Protein AF-A0A3B9J6U8-F1 (afdb_monomer_lite)

Sequence (243 aa):
MANHTDNGTVPPFYNTPTQPHKPPVDDRKRHGLSLITMVLGWVTLTLAMVGGAKLLWDILSDGLKLEGLTAKVISLGLTFLLGWIVSIVCIRTFGNLVLPLIINTYVFLTASGILVLYARVVYKLYMEVFNPDAHYLRYSVAIGIGFAVLVGLHLLIEDHDLRPFSIPFLIGGVMHLSGMVMHYVFMNGSQENIGGDVYFFGLVMLISLLMLAHFGIFNLPRKIIAHFFAKNGHALQPGKQES

Foldseek 3Di:
DDDDDDDPDDDDPPPPPPDPPPPPPVVVVLVVVLVVLLVLLLVLQVCLLVLLLVLLVCCLPVNDPVVCNVVSCVVSVVSNVVSLVSLLCSCLVNVDPVSLVSLVVVLVVLLVSLLVLLVSLLVCLLVVVDDPVRPQVSSLVSSVVSLVSSLSSQLSDPPDALQVSLVSLVVVLVVLVVVLCCQVVVVVHDPPRVVVSVVSSVVSVVSSVCRNVRDPVSVVVSVVSVVVCVVCVVVVDPDPPDD

pLDDT: mean 81.85, std 15.11, range [37.53, 96.88]

Secondary structure (DSSP, 8-state):
---------PPP------------HHHHHHHHHHHHHHHHHHHHHHHHHHHHHHHHHHHHHT----TTHHHHHHHHHHHHHHHHHHHHHHHHHH--SHHHHHHHHHHHHHHHHHHHHHHHHHHHHHTT---HHHHHHHHHHHHHHHHHHHHHHHHHSTT---HHHHHHHHHHHHHHHHHHHIIIIIS---GGGHHHHHHHHHHHHHHHHHHHTTTTTTHHHHHHHHHHHHHHHGGG-TT----

Structure (mmCIF, N/CA/C/O backbone):
data_AF-A0A3B9J6U8-F1
#
_entry.id   AF-A0A3B9J6U8-F1
#
loop_
_atom_site.group_PDB
_atom_site.id
_atom_site.type_symbol
_atom_site.label_atom_id
_atom_site.label_alt_id
_atom_site.label_comp_id
_atom_site.label_asym_id
_atom_site.label_entity_id
_atom_site.label_seq_id
_atom_site.pdbx_PDB_ins_code
_atom_site.Cartn_x
_atom_site.Cartn_y
_atom_site.Cartn_z
_atom_site.occupancy
_atom_site.B_iso_or_equiv
_atom_site.auth_seq_id
_atom_site.auth_comp_id
_atom_site.auth_asym_id
_atom_site.auth_atom_id
_atom_site.pdbx_PDB_model_num
ATOM 1 N N . MET A 1 1 ? -3.031 -50.688 72.660 1.00 39.62 1 MET A N 1
ATOM 2 C CA . MET A 1 1 ? -3.302 -51.266 71.327 1.00 39.62 1 MET A CA 1
ATOM 3 C C . MET A 1 1 ? -4.327 -50.377 70.651 1.00 39.62 1 MET A C 1
ATOM 5 O O . MET A 1 1 ? -5.470 -50.362 71.080 1.00 39.62 1 MET A O 1
ATOM 9 N N . ALA A 1 2 ? -3.882 -49.561 69.700 1.00 44.56 2 ALA A N 1
ATOM 10 C CA . ALA A 1 2 ? -4.724 -48.668 68.914 1.00 44.56 2 ALA A CA 1
ATOM 11 C C . ALA A 1 2 ? -4.797 -49.230 67.494 1.00 44.56 2 ALA A C 1
ATOM 13 O O . ALA A 1 2 ? -3.759 -49.569 66.930 1.00 44.56 2 ALA A O 1
ATOM 14 N N . ASN A 1 3 ? -6.001 -49.347 66.940 1.00 45.72 3 ASN A N 1
ATOM 15 C CA . ASN A 1 3 ? -6.185 -49.543 65.509 1.00 45.72 3 ASN A CA 1
ATOM 16 C C . ASN A 1 3 ? -7.511 -48.883 65.112 1.00 45.72 3 ASN A C 1
ATOM 18 O O . ASN A 1 3 ? -8.572 -49.493 65.209 1.00 45.72 3 ASN A O 1
ATOM 22 N N . HIS A 1 4 ? -7.447 -47.600 64.755 1.00 49.72 4 HIS A N 1
ATOM 23 C CA . HIS A 1 4 ? -8.543 -46.891 64.103 1.00 49.72 4 HIS A CA 1
ATOM 24 C C . HIS A 1 4 ? -8.204 -46.810 62.617 1.00 49.72 4 HIS A C 1
ATOM 26 O O . HIS A 1 4 ? -7.226 -46.182 62.222 1.00 49.72 4 HIS A O 1
ATOM 32 N N . THR A 1 5 ? -8.992 -47.518 61.817 1.00 51.81 5 THR A N 1
ATOM 33 C CA . THR A 1 5 ? -8.954 -47.507 60.358 1.00 51.81 5 THR A CA 1
ATOM 34 C C . THR A 1 5 ? -9.476 -46.171 59.844 1.00 51.81 5 THR A C 1
ATOM 36 O O . THR A 1 5 ? -10.647 -45.843 60.048 1.00 51.81 5 THR A O 1
ATOM 39 N N . ASP A 1 6 ? -8.600 -45.424 59.181 1.00 50.06 6 ASP A N 1
ATOM 40 C CA . ASP A 1 6 ? -8.904 -44.170 58.501 1.00 50.06 6 ASP A CA 1
ATOM 41 C C . ASP A 1 6 ? -9.620 -44.490 57.176 1.00 50.06 6 ASP A C 1
ATOM 43 O O . ASP A 1 6 ? -9.003 -44.841 56.168 1.00 50.06 6 ASP A O 1
ATOM 47 N N . ASN A 1 7 ? -10.954 -44.460 57.193 1.00 53.47 7 ASN A N 1
ATOM 48 C CA . ASN A 1 7 ? -11.759 -44.537 55.978 1.00 53.47 7 ASN A CA 1
ATOM 49 C C . ASN A 1 7 ? -11.733 -43.163 55.305 1.00 53.47 7 ASN A C 1
ATOM 51 O O . ASN A 1 7 ? -12.464 -42.255 55.696 1.00 53.47 7 ASN A O 1
ATOM 55 N N . GLY A 1 8 ? -10.894 -43.029 54.277 1.00 59.47 8 GLY A N 1
ATOM 56 C CA . GLY A 1 8 ? -10.824 -41.857 53.409 1.00 59.47 8 GLY A CA 1
ATOM 57 C C . GLY A 1 8 ? -12.118 -41.644 52.624 1.00 59.47 8 GLY A C 1
ATOM 58 O O . GLY A 1 8 ? -12.235 -42.046 51.469 1.00 59.47 8 GLY A O 1
ATOM 59 N N . THR A 1 9 ? -13.101 -40.992 53.240 1.00 60.81 9 THR A N 1
ATOM 60 C CA . THR A 1 9 ? -14.259 -40.441 52.536 1.00 60.81 9 THR A CA 1
ATOM 61 C C . THR A 1 9 ? -13.847 -39.147 51.848 1.00 60.81 9 THR A C 1
ATOM 63 O O . THR A 1 9 ? -13.629 -38.124 52.496 1.00 60.81 9 THR A O 1
ATOM 66 N N . VAL A 1 10 ? -13.736 -39.203 50.522 1.00 66.31 10 VAL A N 1
ATOM 67 C CA . VAL A 1 10 ? -13.601 -38.025 49.656 1.00 66.31 10 VAL A CA 1
ATOM 68 C C . VAL A 1 10 ? -14.801 -37.103 49.924 1.00 66.31 10 VAL A C 1
ATOM 70 O O . VAL A 1 10 ? -15.933 -37.597 49.921 1.00 66.31 10 VAL A O 1
ATOM 73 N N . PRO A 1 11 ? -14.608 -35.799 50.196 1.00 63.62 11 PRO A N 1
ATOM 74 C CA . PRO A 1 11 ? -15.726 -34.914 50.488 1.00 63.62 11 PRO A CA 1
ATOM 75 C C . PRO A 1 11 ? -16.681 -34.841 49.284 1.00 63.62 11 PRO A C 1
ATOM 77 O O . PRO A 1 11 ? -16.220 -34.821 48.139 1.00 63.62 11 PRO A O 1
ATOM 80 N N . PRO A 1 12 ? -18.006 -34.805 49.513 1.00 70.69 12 PRO A N 1
ATOM 81 C CA . PRO A 1 12 ? -18.976 -34.715 48.433 1.00 70.69 12 PRO A CA 1
ATOM 82 C C . PRO A 1 12 ? -18.781 -33.403 47.669 1.00 70.69 12 PRO A C 1
ATOM 84 O O . PRO A 1 12 ? -18.640 -32.334 48.266 1.00 70.69 12 PRO A O 1
ATOM 87 N N . PHE A 1 13 ? -18.790 -33.479 46.337 1.00 64.62 13 PHE A N 1
ATOM 88 C CA . PHE A 1 13 ? -18.858 -32.297 45.485 1.00 64.62 13 PHE A CA 1
ATOM 89 C C . PHE A 1 13 ? -20.166 -31.562 45.790 1.00 64.62 13 PHE A C 1
ATOM 91 O O . PHE A 1 13 ? -21.249 -32.002 45.399 1.00 64.62 13 PHE A O 1
ATOM 98 N N . TYR A 1 14 ? -20.079 -30.445 46.511 1.00 57.16 14 TYR A N 1
ATOM 99 C CA . TYR A 1 14 ? -21.194 -29.519 46.621 1.00 57.16 14 TYR A CA 1
ATOM 100 C C . TYR A 1 14 ? -21.428 -28.926 45.231 1.00 57.16 14 TYR A C 1
ATOM 102 O O . TYR A 1 14 ? -20.695 -28.046 44.785 1.00 57.16 14 TYR A O 1
ATOM 110 N N . ASN A 1 15 ? -22.455 -29.417 44.535 1.00 58.78 15 ASN A N 1
ATOM 111 C CA . ASN A 1 15 ? -23.052 -28.707 43.411 1.00 58.78 15 ASN A CA 1
ATOM 112 C C . ASN A 1 15 ? -23.745 -27.470 43.979 1.00 58.78 15 ASN A C 1
ATOM 114 O O . ASN A 1 15 ? -24.959 -27.461 44.174 1.00 58.78 15 ASN A O 1
ATOM 118 N N . THR A 1 16 ? -22.971 -26.435 44.299 1.00 60.94 16 THR A N 1
ATOM 119 C CA . THR A 1 16 ? -23.524 -25.107 44.527 1.00 60.94 16 THR A CA 1
ATOM 120 C C . THR A 1 16 ? -24.237 -24.739 43.230 1.00 60.94 16 THR A C 1
ATOM 122 O O . THR A 1 16 ? -23.569 -24.674 42.196 1.00 60.94 16 THR A O 1
ATOM 125 N N . PRO A 1 17 ? -25.567 -24.545 43.220 1.00 54.62 17 PRO A N 1
ATOM 126 C CA . PRO A 1 17 ? -26.242 -24.070 42.029 1.00 54.62 17 PRO A CA 1
ATOM 127 C C . PRO A 1 17 ? -25.641 -22.701 41.733 1.00 54.62 17 PRO A C 1
ATOM 129 O O . PRO A 1 17 ? -25.878 -21.740 42.467 1.00 54.62 17 PRO A O 1
ATOM 132 N N . THR A 1 18 ? -24.802 -22.611 40.705 1.00 59.16 18 THR A N 1
ATOM 133 C CA . THR A 1 18 ? -24.400 -21.331 40.144 1.00 59.16 18 THR A CA 1
ATOM 134 C C . THR A 1 18 ? -25.688 -20.699 39.648 1.00 59.16 18 THR A C 1
ATOM 136 O O . THR A 1 18 ? -26.220 -21.068 38.602 1.00 59.16 18 THR A O 1
ATOM 139 N N . GLN A 1 19 ? -26.259 -19.799 40.456 1.00 54.84 19 GLN A N 1
ATOM 140 C CA . GLN A 1 19 ? -27.377 -18.985 40.010 1.00 54.84 19 GLN A CA 1
ATOM 141 C C . GLN A 1 19 ? -26.961 -18.364 38.674 1.00 54.84 19 GLN A C 1
ATOM 143 O O . GLN A 1 19 ? -25.841 -17.850 38.584 1.00 54.84 19 GLN A O 1
ATO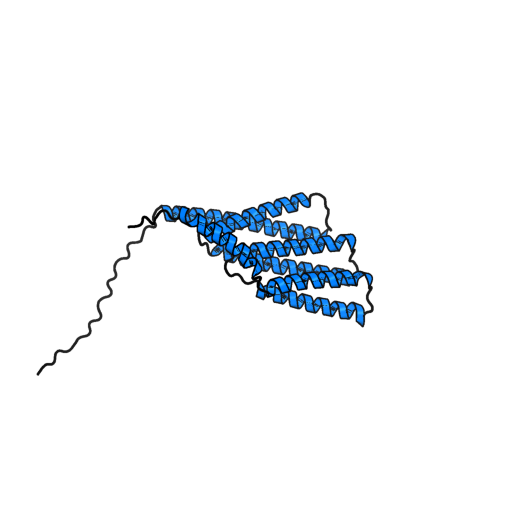M 148 N N . PRO A 1 20 ? -27.805 -18.426 37.630 1.00 52.38 20 PRO A N 1
ATOM 149 C CA . PRO A 1 20 ? -27.491 -17.788 36.367 1.00 52.38 20 PRO A CA 1
ATOM 150 C C . PRO A 1 20 ? -27.291 -16.305 36.656 1.00 52.38 20 PRO A C 1
ATOM 152 O O . PRO A 1 20 ? -28.242 -15.588 36.973 1.00 52.38 20 PRO A O 1
ATOM 155 N N . HIS A 1 21 ? -26.034 -15.867 36.612 1.00 55.16 21 HIS A N 1
ATOM 156 C CA . HIS A 1 21 ? -25.664 -14.477 36.787 1.00 55.16 21 HIS A CA 1
ATOM 157 C C . HIS A 1 21 ? -26.341 -13.713 35.651 1.00 55.16 21 HIS A C 1
ATOM 159 O O . HIS A 1 21 ? -25.909 -13.779 34.501 1.00 55.16 21 HIS A O 1
ATOM 165 N N . LYS A 1 22 ? -27.479 -13.069 35.940 1.00 52.31 22 LYS A N 1
ATOM 166 C CA . LYS A 1 22 ? -28.116 -12.156 34.995 1.00 52.31 22 LYS A CA 1
ATOM 167 C C . LYS A 1 22 ? -27.109 -11.028 34.795 1.00 52.31 22 LYS A C 1
ATOM 169 O O . LYS A 1 22 ? -26.859 -10.315 35.767 1.00 52.31 22 LYS A O 1
ATOM 174 N N . PRO A 1 23 ? -26.527 -10.870 33.593 1.00 56.88 23 PRO A N 1
ATOM 175 C CA . PRO A 1 23 ? -25.577 -9.798 33.375 1.00 56.88 23 PRO A CA 1
ATOM 176 C C . PRO A 1 23 ? -26.290 -8.477 33.690 1.00 56.88 23 PRO A C 1
ATOM 178 O O . PRO A 1 23 ? -27.450 -8.311 33.273 1.00 56.88 23 PRO A O 1
ATOM 181 N N . PRO A 1 24 ? -25.667 -7.571 34.460 1.00 61.09 24 PRO A N 1
ATOM 182 C CA . PRO A 1 24 ? -26.242 -6.269 34.751 1.00 61.09 24 PRO A CA 1
ATOM 183 C C . PRO A 1 24 ? -26.654 -5.575 33.447 1.00 61.09 24 PRO A C 1
ATOM 185 O O . PRO A 1 24 ? -26.064 -5.774 32.385 1.00 61.09 24 PRO A O 1
ATOM 188 N N . VAL A 1 25 ? -27.717 -4.770 33.502 1.00 61.22 25 VAL A N 1
ATOM 189 C CA . VAL A 1 25 ? -28.314 -4.108 32.323 1.00 61.22 25 VAL A CA 1
ATOM 190 C C . VAL A 1 25 ? -27.277 -3.301 31.521 1.00 61.22 25 VAL A C 1
ATOM 192 O O . VAL A 1 25 ? -27.401 -3.181 30.298 1.00 61.22 25 VAL A O 1
ATOM 195 N N . ASP A 1 26 ? -26.228 -2.815 32.186 1.00 65.81 26 ASP A N 1
ATOM 196 C CA . ASP A 1 26 ? -25.111 -2.101 31.566 1.00 65.81 26 ASP A CA 1
ATOM 197 C C . ASP A 1 26 ? -24.233 -2.978 30.660 1.00 65.81 26 ASP A C 1
ATOM 199 O O . ASP A 1 26 ? -23.793 -2.503 29.610 1.00 65.81 26 ASP A O 1
ATOM 203 N N . ASP A 1 27 ? -24.067 -4.269 30.956 1.00 68.00 27 ASP A N 1
ATOM 204 C CA . ASP A 1 27 ? -23.291 -5.190 30.111 1.00 68.00 27 ASP A CA 1
ATOM 205 C C . ASP A 1 27 ? -23.996 -5.454 28.782 1.00 68.00 27 ASP A C 1
ATOM 207 O O . ASP A 1 27 ? -23.372 -5.506 27.719 1.00 68.00 27 ASP A O 1
ATOM 211 N N . ARG A 1 28 ? -25.332 -5.539 28.805 1.00 69.94 28 ARG A N 1
ATOM 212 C CA . ARG A 1 28 ? -26.127 -5.745 27.587 1.00 69.94 28 ARG A CA 1
ATOM 213 C C . ARG A 1 28 ? -26.070 -4.523 26.662 1.00 69.94 28 ARG A C 1
ATOM 215 O O . ARG A 1 28 ? -25.976 -4.685 25.445 1.00 69.94 28 ARG A O 1
ATOM 222 N N . LYS A 1 29 ? -26.082 -3.308 27.223 1.00 75.12 29 LYS A N 1
ATOM 223 C CA . LYS A 1 29 ? -25.916 -2.056 26.459 1.00 75.12 29 LYS A CA 1
ATOM 224 C C . LYS A 1 29 ? -24.505 -1.929 25.879 1.00 75.12 29 LYS A C 1
ATOM 226 O O . LYS A 1 29 ? -24.366 -1.564 24.711 1.00 75.12 29 LYS A O 1
ATOM 231 N N . ARG A 1 30 ? -23.470 -2.286 26.650 1.00 74.88 30 ARG A N 1
ATOM 232 C CA . ARG A 1 30 ? -22.070 -2.309 26.188 1.00 74.88 30 ARG A CA 1
ATOM 233 C C . ARG A 1 30 ? -21.852 -3.305 25.048 1.00 74.88 30 ARG A C 1
ATOM 235 O O . ARG A 1 30 ? -21.232 -2.943 24.051 1.00 74.88 30 ARG A O 1
ATOM 242 N N . HIS A 1 31 ? -22.415 -4.510 25.140 1.00 78.00 31 HIS A N 1
ATOM 243 C CA . HIS A 1 31 ? -22.366 -5.493 24.051 1.00 78.00 31 HIS A CA 1
ATOM 244 C C . HIS A 1 31 ? -23.062 -5.004 22.775 1.00 78.00 31 HIS A C 1
ATOM 246 O O . HIS A 1 31 ? -22.501 -5.144 21.689 1.00 78.00 31 HIS A O 1
ATOM 252 N N . GLY A 1 32 ? -24.242 -4.385 22.887 1.00 84.19 32 GLY A N 1
ATOM 253 C CA . GLY A 1 32 ? -24.936 -3.811 21.729 1.00 84.19 32 GLY A CA 1
ATOM 254 C C . GLY A 1 32 ? -24.121 -2.713 21.036 1.00 84.19 32 GLY A C 1
ATOM 255 O O . GLY A 1 32 ? -23.980 -2.722 19.814 1.00 84.19 32 GLY A O 1
ATOM 256 N N . LEU A 1 33 ? -23.520 -1.808 21.814 1.00 85.12 33 LEU A N 1
ATOM 257 C CA . LEU A 1 33 ? -22.677 -0.730 21.288 1.00 85.12 33 LEU A CA 1
ATOM 258 C C . LEU A 1 33 ? -21.389 -1.259 20.633 1.00 85.12 33 LEU A C 1
ATOM 260 O O . LEU A 1 33 ? -20.997 -0.780 19.566 1.00 85.12 33 LEU A O 1
ATOM 264 N N . SER A 1 34 ? -20.761 -2.277 21.228 1.00 85.50 34 SER A N 1
ATOM 265 C CA . SER A 1 34 ? -19.599 -2.964 20.647 1.00 85.50 34 SER A CA 1
ATOM 266 C C . SER A 1 34 ? -19.929 -3.575 19.284 1.00 85.50 34 SER A C 1
ATOM 268 O O . SER A 1 34 ? -19.189 -3.392 18.321 1.00 85.50 34 SER A O 1
ATOM 270 N N . LEU A 1 35 ? -21.084 -4.235 19.160 1.00 88.25 35 LEU A N 1
ATOM 271 C CA . LEU A 1 35 ? -21.497 -4.871 17.910 1.00 88.25 35 LEU A CA 1
ATOM 272 C C . LEU A 1 35 ? -21.806 -3.847 16.811 1.00 88.25 35 LEU A C 1
ATOM 274 O O . LEU A 1 35 ? -21.375 -4.022 15.675 1.00 88.25 35 LEU A O 1
ATOM 278 N N . ILE A 1 36 ? -22.494 -2.752 17.145 1.00 90.00 36 ILE A N 1
ATOM 279 C CA . ILE A 1 36 ? -22.787 -1.677 16.183 1.00 90.00 36 ILE A CA 1
ATOM 280 C C . ILE A 1 36 ? -21.491 -1.018 15.698 1.00 90.00 36 ILE A C 1
ATOM 282 O O . ILE A 1 36 ? -21.305 -0.844 14.495 1.00 90.00 36 ILE A O 1
ATOM 286 N N . THR A 1 37 ? -20.577 -0.683 16.613 1.00 89.69 37 THR A N 1
ATOM 287 C CA . THR A 1 37 ? -19.287 -0.067 16.251 1.00 89.69 37 THR A CA 1
ATOM 288 C C . THR A 1 37 ? -18.397 -1.023 15.460 1.00 89.69 37 THR A C 1
ATOM 290 O O . THR A 1 37 ? -17.758 -0.593 14.502 1.00 89.69 37 THR A O 1
ATOM 293 N N . MET A 1 38 ? -18.419 -2.321 15.776 1.00 92.44 38 MET A N 1
ATOM 294 C CA . MET A 1 38 ? -17.746 -3.359 14.993 1.00 92.44 38 MET A CA 1
ATOM 295 C C . MET A 1 38 ? -18.275 -3.410 13.560 1.00 92.44 38 MET A C 1
ATOM 297 O O . MET A 1 38 ? -17.485 -3.337 12.623 1.00 92.44 38 MET A O 1
ATOM 301 N N . VAL A 1 39 ? -19.595 -3.528 13.377 1.00 93.38 39 VAL A N 1
ATOM 302 C CA . VAL A 1 39 ? -20.211 -3.600 12.042 1.00 93.38 39 VAL A CA 1
ATOM 303 C C . VAL A 1 39 ? -19.929 -2.322 11.260 1.00 93.38 39 VAL A C 1
ATOM 305 O O . VAL A 1 39 ? -19.565 -2.394 10.091 1.00 93.38 39 VAL A O 1
ATOM 308 N N . LEU A 1 40 ? -20.026 -1.158 11.903 1.00 93.69 40 LEU A N 1
ATOM 309 C CA . LEU A 1 40 ? -19.720 0.118 11.266 1.00 93.69 40 LEU A CA 1
ATOM 310 C C . LEU A 1 40 ? -18.258 0.186 10.805 1.00 93.69 40 LEU A C 1
ATOM 312 O O . LEU A 1 40 ? -18.006 0.516 9.646 1.00 93.69 40 LEU A O 1
ATOM 316 N N . GLY A 1 41 ? -17.303 -0.153 11.677 1.00 92.69 41 GLY A N 1
ATOM 317 C CA . GLY A 1 41 ? -15.876 -0.188 11.345 1.00 92.69 41 GLY A CA 1
ATOM 318 C C . GLY A 1 41 ? -15.571 -1.185 10.228 1.00 92.69 41 GLY A C 1
ATOM 319 O O . GLY A 1 41 ? -14.866 -0.863 9.275 1.00 92.69 41 GLY A O 1
ATOM 320 N N . TRP A 1 42 ? -16.185 -2.367 10.283 1.00 94.31 42 TRP A N 1
ATOM 321 C CA . TRP A 1 42 ? -16.041 -3.383 9.250 1.00 94.31 42 TRP A CA 1
ATOM 322 C C . TRP A 1 42 ? -16.585 -2.912 7.898 1.00 94.31 42 TRP A C 1
ATOM 324 O O . TRP A 1 42 ? -15.857 -2.948 6.907 1.00 94.31 42 TRP A O 1
ATOM 334 N N . VAL A 1 43 ? -17.831 -2.437 7.833 1.00 96.44 43 VAL A N 1
ATOM 335 C CA . VAL A 1 43 ? -18.463 -1.992 6.579 1.00 96.44 43 VAL A CA 1
ATOM 336 C C . VAL A 1 43 ? -17.688 -0.832 5.961 1.00 96.44 43 VAL A C 1
ATOM 338 O O . VAL A 1 43 ? -17.372 -0.872 4.774 1.00 96.44 43 VAL A O 1
ATOM 341 N N . THR A 1 44 ? -17.324 0.173 6.759 1.00 96.25 44 THR A N 1
ATOM 342 C CA . THR A 1 44 ? -16.575 1.344 6.275 1.00 96.25 44 THR A CA 1
ATOM 343 C C . THR A 1 44 ? -15.188 0.968 5.755 1.00 96.25 44 THR A C 1
ATOM 345 O O . THR A 1 44 ? -14.838 1.365 4.643 1.00 96.25 44 THR A O 1
ATOM 348 N N . LEU A 1 45 ? -14.428 0.133 6.474 1.00 95.69 45 LEU A N 1
ATOM 349 C CA . LEU A 1 45 ? -13.150 -0.378 5.968 1.00 95.69 45 LEU A CA 1
ATOM 350 C C . LEU A 1 45 ? -13.339 -1.189 4.685 1.00 95.69 45 LEU A C 1
ATOM 352 O O . LEU A 1 45 ? -12.602 -0.986 3.729 1.00 95.69 45 LEU A O 1
ATOM 356 N N . THR A 1 46 ? -14.348 -2.057 4.619 1.00 96.06 46 THR A N 1
ATOM 357 C CA . THR A 1 46 ? -14.621 -2.873 3.423 1.00 96.06 46 THR A CA 1
ATOM 358 C C . THR A 1 46 ? -14.904 -2.001 2.205 1.00 96.06 46 THR A C 1
ATOM 360 O O . THR A 1 46 ? -14.338 -2.233 1.139 1.00 96.06 46 THR A O 1
ATOM 363 N N . LEU A 1 47 ? -15.735 -0.968 2.362 1.00 96.88 47 LEU A N 1
ATOM 364 C CA . LEU A 1 47 ? -16.032 -0.012 1.296 1.00 96.88 47 LEU A CA 1
ATOM 365 C C . LEU A 1 47 ? -14.770 0.713 0.822 1.00 96.88 47 LEU A C 1
ATOM 367 O O . LEU A 1 47 ? -14.552 0.827 -0.384 1.00 96.88 47 LEU A O 1
ATOM 371 N N . ALA A 1 48 ? -13.913 1.145 1.750 1.00 96.12 48 ALA A N 1
ATOM 372 C CA . ALA A 1 48 ? -12.640 1.768 1.407 1.00 96.12 48 ALA A CA 1
ATOM 373 C C . ALA A 1 48 ? -11.702 0.799 0.667 1.00 96.12 48 ALA A C 1
ATOM 375 O O . ALA A 1 48 ? -11.109 1.176 -0.342 1.00 96.12 48 ALA A O 1
ATOM 376 N N . MET A 1 49 ? -11.608 -0.455 1.119 1.00 95.06 49 MET A N 1
ATOM 377 C CA . MET A 1 49 ? -10.753 -1.477 0.507 1.00 95.06 49 MET A CA 1
ATOM 378 C C . MET A 1 49 ? -11.225 -1.851 -0.900 1.00 95.06 49 MET A C 1
ATOM 380 O O . MET A 1 49 ? -10.426 -1.861 -1.835 1.00 95.06 49 MET A O 1
ATOM 384 N N . VAL A 1 50 ? -12.522 -2.110 -1.082 1.00 95.56 50 VAL A N 1
ATOM 385 C CA . VAL A 1 50 ? -13.103 -2.447 -2.392 1.00 95.56 50 VAL A CA 1
ATOM 386 C C . VAL A 1 50 ? -13.018 -1.256 -3.345 1.00 95.56 50 VAL A C 1
ATOM 388 O O . VAL A 1 50 ? -12.635 -1.415 -4.504 1.00 95.56 50 VAL A O 1
ATOM 391 N N . GLY A 1 51 ? -13.323 -0.050 -2.863 1.00 93.06 51 GLY A N 1
ATOM 392 C CA . GLY A 1 51 ? -13.201 1.170 -3.654 1.00 93.06 51 GLY A CA 1
ATOM 393 C C . GLY A 1 51 ? -11.754 1.474 -4.053 1.00 93.06 51 GLY A C 1
ATOM 394 O O . GLY A 1 51 ? -11.501 1.835 -5.201 1.00 93.06 51 GLY A O 1
ATOM 395 N N . GLY A 1 52 ? -10.797 1.249 -3.150 1.00 91.62 52 GLY A N 1
ATOM 396 C CA . GLY A 1 52 ? -9.364 1.352 -3.426 1.00 91.62 52 GLY A CA 1
ATOM 397 C C . GLY A 1 52 ? -8.888 0.322 -4.449 1.00 91.62 52 GLY A C 1
ATOM 398 O O . GLY A 1 52 ? -8.186 0.682 -5.390 1.00 91.62 52 GLY A O 1
ATOM 399 N N . ALA A 1 53 ? -9.327 -0.934 -4.330 1.00 91.94 53 ALA A N 1
ATOM 400 C CA . ALA A 1 53 ? -9.020 -1.984 -5.300 1.00 91.94 53 ALA A CA 1
ATOM 401 C C . ALA A 1 53 ? -9.579 -1.661 -6.693 1.00 91.94 53 ALA A C 1
ATOM 403 O O . ALA A 1 53 ? -8.880 -1.833 -7.691 1.00 91.94 53 ALA A O 1
ATOM 404 N N . LYS A 1 54 ? -10.806 -1.128 -6.769 1.00 91.38 54 LYS A N 1
ATOM 405 C CA . LYS A 1 54 ? -11.388 -0.644 -8.027 1.00 91.38 54 LYS A CA 1
ATOM 406 C C . LYS A 1 54 ? -10.582 0.514 -8.610 1.00 91.38 54 LYS A C 1
ATOM 408 O O . LYS A 1 54 ? -10.260 0.488 -9.789 1.00 91.38 54 LYS A O 1
ATOM 413 N N . LEU A 1 55 ? -10.229 1.507 -7.793 1.00 88.50 55 LEU A N 1
ATOM 414 C CA . LEU A 1 55 ? -9.418 2.633 -8.250 1.00 88.50 55 LEU A CA 1
ATOM 415 C C . LEU A 1 55 ? -8.070 2.153 -8.800 1.00 88.50 55 LEU A C 1
ATOM 417 O O . LEU A 1 55 ? -7.631 2.613 -9.849 1.00 88.50 55 LEU A O 1
ATOM 421 N N . LEU A 1 56 ? -7.435 1.205 -8.113 1.00 86.62 56 LEU A N 1
ATOM 422 C CA . LEU A 1 56 ? -6.195 0.588 -8.559 1.00 86.62 56 LEU A CA 1
ATOM 423 C C . LEU A 1 56 ? -6.376 -0.111 -9.906 1.00 86.62 56 LEU A C 1
ATOM 425 O O . LEU A 1 56 ? -5.566 0.077 -10.807 1.00 86.62 56 LEU A O 1
ATOM 429 N N . TRP A 1 57 ? -7.451 -0.883 -10.053 1.00 86.25 57 TRP A N 1
ATOM 430 C CA . TRP A 1 57 ? -7.785 -1.554 -11.303 1.00 86.25 57 TRP A CA 1
ATOM 431 C C . TRP A 1 57 ? -7.949 -0.566 -12.460 1.00 86.25 57 TRP A C 1
ATOM 433 O O . TRP A 1 57 ? -7.316 -0.757 -13.496 1.00 86.25 57 TRP A O 1
ATOM 443 N N . ASP A 1 58 ? -8.697 0.521 -12.253 1.00 84.38 58 ASP A N 1
ATOM 444 C CA . ASP A 1 58 ? -8.891 1.580 -13.252 1.00 84.38 58 ASP A CA 1
ATOM 445 C C . ASP A 1 58 ? -7.542 2.218 -13.656 1.00 84.38 58 ASP A C 1
ATOM 447 O O . ASP A 1 58 ? -7.275 2.442 -14.838 1.00 84.38 58 ASP A O 1
ATOM 451 N N . ILE A 1 59 ? -6.644 2.466 -12.689 1.00 79.62 59 ILE A N 1
ATOM 452 C CA . ILE A 1 59 ? -5.287 2.992 -12.948 1.00 79.62 59 ILE A CA 1
ATOM 453 C C . ILE A 1 59 ? -4.463 2.006 -13.788 1.00 79.62 59 ILE A C 1
ATOM 455 O O . ILE A 1 59 ? -3.670 2.421 -14.639 1.00 79.62 59 ILE A O 1
ATOM 459 N N . LEU A 1 60 ? -4.640 0.705 -13.551 1.00 77.75 60 LEU A N 1
ATOM 460 C CA . LEU A 1 60 ? -3.923 -0.364 -14.242 1.00 77.75 60 LEU A CA 1
ATOM 461 C C . LEU A 1 60 ? -4.447 -0.638 -15.657 1.00 77.75 60 LEU A C 1
ATOM 463 O O . LEU A 1 60 ? -3.640 -1.024 -16.512 1.00 77.75 60 LEU A O 1
ATOM 467 N N . SER A 1 61 ? -5.756 -0.508 -15.893 1.00 78.56 61 SER A N 1
ATOM 468 C CA . SER A 1 61 ? -6.399 -0.821 -17.175 1.00 78.56 61 SER A CA 1
ATOM 469 C C . SER A 1 61 ? -6.389 0.361 -18.137 1.00 78.56 61 SER A C 1
ATOM 471 O O . SER A 1 61 ? -5.870 0.237 -19.243 1.00 78.56 61 SER A O 1
ATOM 473 N N . ASP A 1 62 ? -6.898 1.511 -17.701 1.00 68.81 62 ASP A N 1
ATOM 474 C CA . ASP A 1 62 ? -7.289 2.601 -18.606 1.00 68.81 62 ASP A CA 1
ATOM 475 C C . ASP A 1 62 ? -6.260 3.738 -18.620 1.00 68.81 62 ASP A C 1
ATOM 477 O O . ASP A 1 62 ? -6.349 4.674 -19.419 1.00 68.81 62 ASP A O 1
ATOM 481 N N . GLY A 1 63 ? -5.269 3.666 -17.728 1.00 62.91 63 GLY A N 1
ATOM 482 C CA . GLY A 1 63 ? -4.380 4.778 -17.438 1.00 62.91 63 GLY A CA 1
ATOM 483 C C . GLY A 1 63 ? -5.091 5.868 -16.630 1.00 62.91 63 GLY A C 1
ATOM 484 O O . GLY A 1 63 ? -6.312 6.000 -16.610 1.00 62.91 63 GLY A O 1
ATOM 485 N N . LEU A 1 64 ? -4.307 6.657 -15.900 1.00 61.69 64 LEU A N 1
ATOM 486 C CA . LEU A 1 64 ? -4.814 7.647 -14.953 1.00 61.69 64 LEU A CA 1
ATOM 487 C C . LEU A 1 64 ? -5.504 8.803 -15.701 1.00 61.69 64 LEU A C 1
ATOM 489 O O . LEU A 1 64 ? -4.858 9.783 -16.074 1.00 61.69 64 LEU A O 1
ATOM 493 N N . LYS A 1 65 ? -6.818 8.703 -15.921 1.00 67.19 65 LYS A N 1
ATOM 494 C CA . LYS A 1 65 ? -7.647 9.872 -16.229 1.00 67.19 65 LYS A CA 1
ATOM 495 C C . LYS A 1 65 ? -7.698 10.713 -14.955 1.00 67.19 65 LYS A C 1
ATOM 497 O O . LYS A 1 65 ? -8.296 10.312 -13.962 1.00 67.19 65 LYS A O 1
ATOM 502 N N . LEU A 1 66 ? -6.994 11.845 -14.967 1.00 62.66 66 LEU A N 1
ATOM 503 C CA . LEU A 1 66 ? -6.898 12.771 -13.828 1.00 62.66 66 LEU A CA 1
ATOM 504 C C . LEU A 1 66 ? -8.268 13.332 -13.416 1.00 62.66 66 LEU A C 1
ATOM 506 O O . LEU A 1 66 ? -8.447 13.774 -12.281 1.00 62.66 66 LEU A O 1
ATOM 510 N N . GLU A 1 67 ? -9.239 13.288 -14.326 1.00 74.12 67 GLU A N 1
ATOM 511 C CA . GLU A 1 67 ? -10.587 13.780 -14.102 1.00 74.12 67 GLU A CA 1
ATOM 512 C C . GLU A 1 67 ? -11.292 12.988 -12.990 1.00 74.12 67 GLU A C 1
ATOM 514 O O . GLU A 1 67 ? -11.516 11.779 -13.072 1.00 74.12 67 GLU A O 1
ATOM 519 N N . GLY A 1 68 ? -11.592 13.680 -11.890 1.00 77.38 68 GLY A N 1
ATOM 520 C CA . GLY A 1 68 ? -12.239 13.096 -10.717 1.00 77.38 68 GLY A CA 1
ATOM 521 C C . GLY A 1 68 ? -11.344 12.208 -9.844 1.00 77.38 68 GLY A C 1
ATOM 522 O O . GLY A 1 68 ? -11.821 11.716 -8.820 1.00 77.38 68 GLY A O 1
ATOM 523 N N . LEU A 1 69 ? -10.057 12.024 -10.171 1.00 82.25 69 LEU A N 1
ATOM 524 C CA . LEU A 1 69 ? -9.146 11.198 -9.368 1.00 82.25 69 LEU A CA 1
ATOM 525 C C . LEU A 1 69 ? -9.025 11.725 -7.938 1.00 82.25 69 LEU A C 1
ATOM 527 O O . LEU A 1 69 ? -9.169 10.964 -6.986 1.00 82.25 69 LEU A O 1
ATOM 531 N N . THR A 1 70 ? -8.806 13.030 -7.783 1.00 84.81 70 THR A N 1
ATOM 532 C CA . THR A 1 70 ? -8.653 13.665 -6.469 1.00 84.81 70 THR A CA 1
ATOM 533 C C . THR A 1 70 ? -9.893 13.452 -5.605 1.00 84.81 70 THR A C 1
ATOM 535 O O . THR A 1 70 ? -9.774 13.091 -4.438 1.00 84.81 70 THR A O 1
ATOM 538 N N . ALA A 1 71 ? -11.091 13.580 -6.184 1.00 88.12 71 ALA A N 1
ATOM 539 C CA . ALA A 1 71 ? -12.344 13.337 -5.472 1.00 88.12 71 ALA A CA 1
ATOM 540 C C . ALA A 1 71 ? -12.484 11.865 -5.038 1.00 88.12 71 ALA A C 1
ATOM 542 O O . ALA A 1 71 ? -12.872 11.591 -3.899 1.00 88.12 71 ALA A O 1
ATOM 543 N N . LYS A 1 72 ? -12.111 10.910 -5.903 1.00 89.69 72 LYS A N 1
ATOM 544 C CA . LYS A 1 72 ? -12.078 9.476 -5.561 1.00 89.69 72 LYS A CA 1
ATOM 545 C C . LYS A 1 72 ? -11.082 9.192 -4.432 1.00 89.69 72 LYS A C 1
ATOM 547 O O . LYS A 1 72 ? -11.430 8.524 -3.467 1.00 89.69 72 LYS A O 1
ATOM 552 N N . VAL A 1 73 ? -9.868 9.733 -4.511 1.00 89.44 73 VAL A N 1
ATOM 553 C CA . VAL A 1 73 ? -8.828 9.527 -3.489 1.00 89.44 73 VAL A CA 1
ATOM 554 C C . VAL A 1 73 ? -9.241 10.133 -2.148 1.00 89.44 73 VAL A C 1
ATOM 556 O O . VAL A 1 73 ? -9.121 9.463 -1.126 1.00 89.44 73 VAL A O 1
ATOM 559 N N . ILE A 1 74 ? -9.778 11.357 -2.133 1.00 91.88 74 ILE A N 1
ATOM 560 C CA . ILE A 1 74 ? -10.232 12.016 -0.899 1.00 91.88 74 ILE A CA 1
ATOM 561 C C . ILE A 1 74 ? -11.396 11.249 -0.267 1.00 91.88 74 ILE A C 1
ATOM 563 O O . ILE A 1 74 ? -11.368 10.981 0.933 1.00 91.88 74 ILE A O 1
ATOM 567 N N . SER A 1 75 ? -12.403 10.864 -1.057 1.00 94.88 75 SER A N 1
ATOM 568 C CA . SER A 1 75 ? -13.558 10.117 -0.539 1.00 94.88 75 SER A CA 1
ATOM 569 C C . SER A 1 75 ? -13.159 8.750 0.022 1.00 94.88 75 SER A C 1
ATOM 571 O O . SER A 1 75 ? -13.601 8.385 1.114 1.00 94.88 75 SER A O 1
ATOM 573 N N . LEU A 1 76 ? -12.267 8.023 -0.656 1.00 94.81 76 LEU A N 1
ATOM 574 C CA . LEU A 1 76 ? -11.735 6.753 -0.158 1.00 94.81 76 LEU A CA 1
ATOM 575 C C . LEU A 1 76 ? -10.866 6.942 1.085 1.00 94.81 76 LEU A C 1
ATOM 577 O O . LEU A 1 76 ? -11.014 6.186 2.042 1.00 94.81 76 LEU A O 1
ATOM 581 N N . GLY A 1 77 ? -10.014 7.968 1.107 1.00 93.94 77 GLY A N 1
ATOM 582 C CA . GLY A 1 77 ? -9.168 8.294 2.253 1.00 93.94 77 GLY A CA 1
ATOM 583 C C . GLY A 1 77 ? -9.984 8.625 3.502 1.00 93.94 77 GLY A C 1
ATOM 584 O O . GLY A 1 77 ? -9.712 8.084 4.570 1.00 93.94 77 GLY A O 1
ATOM 585 N N . LEU A 1 78 ? -11.032 9.442 3.369 1.00 96.19 78 LEU A N 1
ATOM 586 C CA . LEU A 1 78 ? -11.951 9.758 4.468 1.00 96.19 78 LEU A CA 1
ATOM 587 C C . LEU A 1 78 ? -12.704 8.518 4.956 1.00 96.19 78 LEU A C 1
ATOM 589 O O . LEU A 1 78 ? -12.810 8.301 6.162 1.00 96.19 78 LEU A O 1
ATOM 593 N N . THR A 1 79 ? -13.184 7.686 4.030 1.00 96.81 79 THR A N 1
ATOM 594 C CA . THR A 1 79 ? -13.887 6.438 4.369 1.00 96.81 79 THR A CA 1
ATOM 595 C C . THR A 1 79 ? -12.963 5.475 5.115 1.00 96.81 79 THR A C 1
ATOM 597 O O . THR A 1 79 ? -13.355 4.905 6.134 1.00 96.81 79 THR A O 1
ATOM 600 N N . PHE A 1 80 ? -11.716 5.340 4.654 1.00 96.75 80 PHE A N 1
ATOM 601 C CA . PHE A 1 80 ? -10.697 4.529 5.309 1.00 96.75 80 PHE A CA 1
ATOM 602 C C . PHE A 1 80 ? -10.373 5.058 6.705 1.00 96.75 80 PHE A C 1
ATOM 604 O O . PHE A 1 80 ? -10.394 4.287 7.657 1.00 96.75 80 PHE A O 1
ATOM 611 N N . LEU A 1 81 ? -10.117 6.363 6.849 1.00 96.06 81 LEU A N 1
ATOM 612 C CA . LEU A 1 81 ? -9.799 6.976 8.142 1.00 96.06 81 LEU A CA 1
ATOM 613 C C . LEU A 1 81 ? -10.942 6.824 9.143 1.00 96.06 81 LEU A C 1
ATOM 615 O O . LEU A 1 81 ? -10.693 6.479 10.296 1.00 96.06 81 LEU A O 1
ATOM 619 N N . LEU A 1 82 ? -12.187 7.031 8.711 1.00 96.38 82 LEU A N 1
ATOM 620 C CA . LEU A 1 82 ? -13.354 6.817 9.562 1.00 96.38 82 LEU A CA 1
ATOM 621 C C . LEU A 1 82 ? -13.416 5.364 10.044 1.00 96.38 82 LEU A C 1
ATOM 623 O O . LEU A 1 82 ? -13.509 5.121 11.247 1.00 96.38 82 LEU A O 1
ATOM 627 N N . GLY A 1 83 ? -13.309 4.403 9.122 1.00 95.62 83 GLY A N 1
ATOM 628 C CA . GLY A 1 83 ? -13.321 2.984 9.468 1.00 95.62 83 GLY A CA 1
ATOM 629 C C . GLY A 1 83 ? -12.151 2.578 10.356 1.00 95.62 83 GLY A C 1
ATOM 630 O O . GLY A 1 83 ? -12.329 1.802 11.293 1.00 95.62 83 GLY A O 1
ATOM 631 N N . TRP A 1 84 ? -10.975 3.158 10.129 1.00 95.94 84 TRP A N 1
ATOM 632 C CA . TRP A 1 84 ? -9.779 2.947 10.935 1.00 95.94 84 TRP A CA 1
ATOM 633 C C . TRP A 1 84 ? -9.977 3.444 12.371 1.00 95.94 84 TRP A C 1
ATOM 635 O O . TRP A 1 84 ? -9.794 2.670 13.307 1.00 95.94 84 TRP A O 1
ATOM 645 N N . ILE A 1 85 ? -10.444 4.683 12.567 1.00 94.00 85 ILE A N 1
ATOM 646 C CA . ILE A 1 85 ? -10.701 5.252 13.904 1.00 94.00 85 ILE A CA 1
ATOM 647 C C . ILE A 1 85 ? -11.757 4.431 14.649 1.00 94.00 85 ILE A C 1
ATOM 649 O O . ILE A 1 85 ? -11.541 4.046 15.800 1.00 94.00 85 ILE A O 1
ATOM 653 N N . VAL A 1 86 ? -12.883 4.128 13.995 1.00 93.50 86 VAL A N 1
ATOM 654 C CA . VAL A 1 86 ? -13.963 3.326 14.593 1.00 93.50 86 VAL A CA 1
ATOM 655 C C . VAL A 1 86 ? -13.450 1.939 14.983 1.00 93.50 86 VAL A C 1
ATOM 657 O O . VAL A 1 86 ? -13.767 1.450 16.067 1.00 93.50 86 VAL A O 1
ATOM 660 N N . SER A 1 87 ? -12.603 1.331 14.151 1.00 93.00 87 SER A N 1
ATOM 661 C CA . SER A 1 87 ? -12.015 0.019 14.426 1.00 93.00 87 SER A CA 1
ATOM 662 C C . SER A 1 87 ? -11.043 0.043 15.602 1.00 93.00 87 SER A C 1
ATOM 664 O O . SER A 1 87 ? -11.087 -0.867 16.428 1.00 93.00 87 SER A O 1
ATOM 666 N N . ILE A 1 88 ? -10.222 1.093 15.744 1.00 90.88 88 ILE A N 1
ATOM 667 C CA . ILE A 1 88 ? -9.370 1.268 16.934 1.00 90.88 88 ILE A CA 1
ATOM 668 C C . ILE A 1 88 ? -10.225 1.311 18.189 1.00 90.88 88 ILE A C 1
ATOM 670 O O . ILE A 1 88 ? -9.949 0.579 19.134 1.00 90.88 88 ILE A O 1
ATOM 674 N N . VAL A 1 89 ? -11.256 2.156 18.207 1.00 87.88 89 VAL A N 1
ATOM 675 C CA . VAL A 1 89 ? -12.138 2.281 19.374 1.00 87.88 89 VAL A CA 1
ATOM 676 C C . VAL A 1 89 ? -12.813 0.940 19.667 1.00 87.88 89 VAL A C 1
ATOM 678 O O . VAL A 1 89 ? -12.846 0.508 20.816 1.00 87.88 89 VAL A O 1
ATOM 681 N N . CYS A 1 90 ? -13.279 0.235 18.634 1.00 87.62 90 CYS A N 1
ATOM 682 C CA . CYS A 1 90 ? -13.896 -1.081 18.780 1.00 87.62 90 CYS A CA 1
ATOM 683 C C . CYS A 1 90 ? -12.955 -2.100 19.452 1.00 87.62 90 CYS A C 1
ATOM 685 O O . CYS A 1 90 ? -13.327 -2.743 20.434 1.00 87.62 90 CYS A O 1
ATOM 687 N N . ILE A 1 91 ? -11.716 -2.207 18.966 1.00 87.25 91 ILE A N 1
ATOM 688 C CA . ILE A 1 91 ? -10.722 -3.167 19.467 1.00 87.25 91 ILE A CA 1
ATOM 689 C C . ILE A 1 91 ? -10.255 -2.781 20.872 1.00 87.25 91 ILE A C 1
ATOM 691 O O . ILE A 1 91 ? -10.269 -3.609 21.778 1.00 87.25 91 ILE A O 1
ATOM 695 N N . ARG A 1 92 ? -9.873 -1.515 21.073 1.00 84.75 92 ARG A N 1
ATOM 696 C CA . ARG A 1 92 ? -9.235 -1.045 22.311 1.00 84.75 92 ARG A CA 1
ATOM 697 C C . ARG A 1 92 ? -10.215 -0.867 23.462 1.00 84.75 92 ARG A C 1
ATOM 699 O O . ARG A 1 92 ? -9.856 -1.131 24.603 1.00 84.75 92 ARG A O 1
ATOM 706 N N . THR A 1 93 ? -11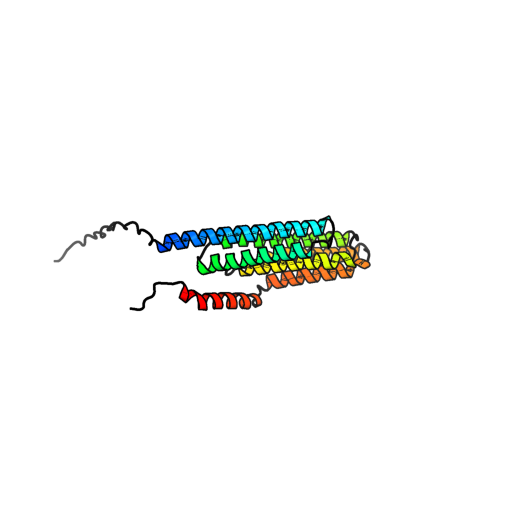.429 -0.390 23.191 1.00 81.56 93 THR A N 1
ATOM 707 C CA . THR A 1 93 ? -12.410 -0.086 24.245 1.00 81.56 93 THR A CA 1
ATOM 708 C C . THR A 1 93 ? -13.303 -1.277 24.562 1.00 81.56 93 THR A C 1
ATOM 710 O O . THR A 1 93 ? -13.637 -1.482 25.726 1.00 81.56 93 THR A O 1
ATOM 713 N N . PHE A 1 94 ? -13.689 -2.068 23.557 1.00 80.25 94 PHE A N 1
ATOM 714 C CA . PHE A 1 94 ? -14.635 -3.171 23.747 1.00 80.25 94 PHE A CA 1
ATOM 715 C C . PHE A 1 94 ? -13.995 -4.562 23.691 1.00 80.25 94 PHE A C 1
ATOM 717 O O . PHE A 1 94 ? -14.704 -5.544 23.894 1.00 80.25 94 PHE A O 1
ATOM 724 N N . GLY A 1 95 ? -12.686 -4.664 23.427 1.00 79.06 95 GLY A N 1
ATOM 725 C CA . GLY A 1 95 ? -11.959 -5.937 23.440 1.00 79.06 95 GLY A CA 1
ATOM 726 C C . GLY A 1 95 ? -12.464 -6.937 22.398 1.00 79.06 95 GLY A C 1
ATOM 727 O O . GLY A 1 95 ? -12.458 -8.139 22.644 1.00 79.06 95 GLY A O 1
ATOM 728 N N . ASN A 1 96 ? -12.971 -6.459 21.259 1.00 79.75 96 ASN A N 1
ATOM 729 C CA . ASN A 1 96 ? -13.586 -7.323 20.257 1.00 79.75 96 ASN A CA 1
ATOM 730 C C . ASN A 1 96 ? -12.532 -8.139 19.485 1.00 79.75 96 ASN A C 1
ATOM 732 O O . ASN A 1 96 ? -11.657 -7.564 18.839 1.00 79.75 96 ASN A O 1
ATOM 736 N N . LEU A 1 97 ? -12.651 -9.472 19.503 1.00 82.38 97 LEU A N 1
ATOM 737 C CA . LEU A 1 97 ? -11.720 -10.392 18.835 1.00 82.38 97 LEU A CA 1
ATOM 738 C C . LEU A 1 97 ? -12.028 -10.634 17.347 1.00 82.38 97 LEU A C 1
ATOM 740 O O . LEU A 1 97 ? -11.147 -11.064 16.604 1.00 82.38 97 LEU A O 1
ATOM 744 N N . VAL A 1 98 ? -13.251 -10.356 16.885 1.00 86.75 98 VAL A N 1
ATOM 745 C CA . VAL A 1 98 ? -13.652 -10.622 15.490 1.00 86.75 98 VAL A CA 1
ATOM 746 C C . VAL A 1 98 ? -13.018 -9.612 14.536 1.00 86.75 98 VAL A C 1
ATOM 748 O O . VAL A 1 98 ? -12.568 -9.970 13.449 1.00 86.75 98 VAL A O 1
ATOM 751 N N . LEU A 1 99 ? -12.948 -8.342 14.939 1.00 86.94 99 LEU A N 1
ATOM 752 C CA . LEU A 1 99 ? -12.441 -7.280 14.071 1.00 86.94 99 LEU A CA 1
ATOM 753 C C . LEU A 1 99 ? -10.948 -7.448 13.717 1.00 86.94 99 LEU A C 1
ATOM 755 O O . LEU A 1 99 ? -10.621 -7.327 12.535 1.00 86.94 99 LEU A O 1
ATOM 759 N N . PRO A 1 100 ? -10.046 -7.807 14.655 1.00 88.81 100 PRO A N 1
ATOM 760 C CA . PRO A 1 100 ? -8.662 -8.154 14.331 1.00 88.81 100 PRO A CA 1
ATOM 761 C C . PRO A 1 100 ? -8.528 -9.275 13.290 1.00 88.81 100 PRO A C 1
ATOM 763 O O . PRO A 1 100 ? -7.672 -9.186 12.412 1.00 88.81 100 PRO A O 1
ATOM 766 N N . LEU A 1 101 ? -9.396 -10.294 13.330 1.00 91.38 101 LEU A N 1
ATOM 767 C CA . LEU A 1 101 ? -9.389 -11.390 12.352 1.00 91.38 101 LEU A CA 1
ATOM 768 C C . LEU A 1 101 ? -9.724 -10.892 10.936 1.00 91.38 101 LEU A C 1
ATOM 770 O O . LEU A 1 101 ? -9.058 -11.253 9.961 1.00 91.38 101 LEU A O 1
ATOM 774 N N . ILE A 1 102 ? -10.735 -10.028 10.821 1.00 93.19 102 ILE A N 1
ATOM 775 C CA . ILE A 1 102 ? -11.120 -9.407 9.547 1.00 93.19 102 ILE A CA 1
ATOM 776 C C . ILE A 1 102 ? -9.980 -8.527 9.023 1.00 93.19 102 ILE A C 1
ATOM 778 O O . ILE A 1 102 ? -9.602 -8.628 7.856 1.00 93.19 102 ILE A O 1
ATOM 782 N N . ILE A 1 103 ? -9.387 -7.701 9.887 1.00 93.50 103 ILE A N 1
ATOM 783 C CA . ILE A 1 103 ? -8.277 -6.820 9.504 1.00 93.50 103 ILE A CA 1
ATOM 784 C C . ILE A 1 103 ? -7.069 -7.639 9.046 1.00 93.50 103 ILE A C 1
ATOM 786 O O . ILE A 1 103 ? -6.437 -7.260 8.065 1.00 93.50 103 ILE A O 1
ATOM 790 N N . ASN A 1 104 ? -6.778 -8.783 9.672 1.00 93.06 104 ASN A N 1
ATOM 791 C CA . ASN A 1 104 ? -5.691 -9.663 9.239 1.00 93.06 104 ASN A CA 1
ATOM 792 C C . ASN A 1 104 ? -5.909 -10.161 7.799 1.00 93.06 104 ASN A C 1
ATOM 794 O O . ASN A 1 104 ? -4.989 -10.181 6.982 1.00 93.06 104 ASN A O 1
ATOM 798 N N . THR A 1 105 ? -7.161 -10.471 7.452 1.00 94.00 105 THR A N 1
ATOM 799 C CA . THR A 1 105 ? -7.539 -10.812 6.073 1.00 94.00 105 THR A CA 1
ATOM 800 C C . THR A 1 105 ? -7.299 -9.630 5.129 1.00 94.00 105 THR A C 1
ATOM 802 O O . THR A 1 105 ? -6.766 -9.809 4.035 1.00 94.00 105 THR A O 1
ATOM 805 N N . TYR A 1 106 ? -7.618 -8.402 5.548 1.00 95.50 106 TYR A N 1
ATOM 806 C CA . TYR A 1 106 ? -7.348 -7.199 4.750 1.00 95.50 106 TYR A CA 1
ATOM 807 C C . TYR A 1 106 ? -5.863 -6.903 4.588 1.00 95.50 106 TYR A C 1
ATOM 809 O O . TYR A 1 106 ? -5.455 -6.525 3.492 1.00 95.50 106 TYR A O 1
ATOM 817 N N . VAL A 1 107 ? -5.042 -7.113 5.617 1.00 95.00 107 VAL A N 1
ATOM 818 C CA . VAL A 1 107 ? -3.579 -7.022 5.504 1.00 95.00 107 VAL A CA 1
ATOM 819 C C . VAL A 1 107 ? -3.094 -7.999 4.438 1.00 95.00 107 VAL A C 1
ATOM 821 O O . VAL A 1 107 ? -2.396 -7.578 3.516 1.00 95.00 107 VAL A O 1
ATOM 824 N N . PHE A 1 108 ? -3.505 -9.267 4.523 1.00 95.25 108 PHE A N 1
ATOM 825 C CA . PHE A 1 108 ? -3.122 -10.285 3.548 1.00 95.25 108 PHE A CA 1
ATOM 826 C C . PHE A 1 108 ? -3.507 -9.872 2.123 1.00 95.25 108 PHE A C 1
ATOM 828 O O . PHE A 1 108 ? -2.645 -9.810 1.247 1.00 95.25 108 PHE A O 1
ATOM 835 N N . LEU A 1 109 ? -4.771 -9.498 1.901 1.00 95.12 109 LEU A N 1
ATOM 836 C CA . LEU A 1 109 ? -5.259 -9.073 0.586 1.00 95.12 109 LEU A CA 1
ATOM 837 C C . LEU A 1 109 ? -4.531 -7.828 0.061 1.00 95.12 109 LEU A C 1
ATOM 839 O O . LEU A 1 109 ? -4.229 -7.752 -1.128 1.00 95.12 109 LEU A O 1
ATOM 843 N N . THR A 1 110 ? -4.213 -6.870 0.935 1.00 95.25 110 THR A N 1
ATOM 844 C CA . THR A 1 110 ? -3.471 -5.656 0.561 1.00 95.25 110 THR A CA 1
ATOM 845 C C . THR A 1 110 ? -2.046 -6.000 0.144 1.00 95.25 110 THR A C 1
ATOM 847 O O . THR A 1 110 ? -1.596 -5.558 -0.911 1.00 95.25 110 THR A O 1
ATOM 850 N N . ALA A 1 111 ? -1.348 -6.828 0.926 1.00 95.00 111 ALA A N 1
ATOM 851 C CA . ALA A 1 111 ? 0.002 -7.279 0.606 1.00 95.00 111 ALA A CA 1
ATOM 852 C C . ALA A 1 111 ? 0.034 -8.042 -0.730 1.00 95.00 111 ALA A C 1
ATOM 854 O O . ALA A 1 111 ? 0.862 -7.740 -1.591 1.00 95.00 111 ALA A O 1
ATOM 855 N N . SER A 1 112 ? -0.911 -8.963 -0.948 1.00 94.19 112 SER A N 1
ATOM 856 C CA . SER A 1 112 ? -1.066 -9.661 -2.230 1.00 94.19 112 SER A CA 1
ATOM 857 C C . SER A 1 112 ? -1.351 -8.697 -3.384 1.00 94.19 112 SER A C 1
ATOM 859 O O . SER A 1 112 ? -0.761 -8.835 -4.453 1.00 94.19 112 SER A O 1
ATOM 861 N N . GLY A 1 113 ? -2.206 -7.693 -3.176 1.00 93.31 113 GLY A N 1
ATOM 862 C CA . GLY A 1 113 ? -2.518 -6.677 -4.182 1.00 93.31 113 GLY A CA 1
ATOM 863 C C . GLY A 1 113 ? -1.298 -5.856 -4.604 1.00 93.31 113 GLY A C 1
ATOM 864 O O . GLY A 1 113 ? -1.083 -5.651 -5.799 1.00 93.31 113 GLY A O 1
ATOM 865 N N . ILE A 1 114 ? -0.459 -5.442 -3.647 1.00 94.62 114 ILE A N 1
ATOM 866 C CA . ILE A 1 114 ? 0.799 -4.737 -3.943 1.00 94.62 114 ILE A CA 1
ATOM 867 C C . ILE A 1 114 ? 1.740 -5.643 -4.747 1.00 94.62 114 ILE A C 1
ATOM 869 O O . ILE A 1 114 ? 2.327 -5.186 -5.726 1.00 94.62 114 ILE A O 1
ATOM 873 N N . LEU A 1 115 ? 1.854 -6.926 -4.383 1.00 94.56 115 LEU A N 1
ATOM 874 C CA . LEU A 1 115 ? 2.711 -7.878 -5.094 1.00 94.56 115 LEU A CA 1
ATOM 875 C C . LEU A 1 115 ? 2.252 -8.097 -6.546 1.00 94.56 115 LEU A C 1
ATOM 877 O O . LEU A 1 115 ? 3.076 -8.097 -7.458 1.00 94.56 115 LEU A O 1
ATOM 881 N N . VAL A 1 116 ? 0.941 -8.225 -6.778 1.00 92.69 116 VAL A N 1
ATOM 882 C CA . VAL A 1 116 ? 0.362 -8.329 -8.132 1.00 92.69 116 VAL A CA 1
ATOM 883 C C . VAL A 1 116 ? 0.630 -7.063 -8.941 1.00 92.69 116 VAL A C 1
ATOM 885 O O . VAL A 1 116 ? 0.997 -7.141 -10.115 1.00 92.69 116 VAL A O 1
ATOM 888 N N . LEU A 1 117 ? 0.471 -5.890 -8.325 1.00 91.81 117 LEU A N 1
ATOM 889 C CA . LEU A 1 117 ? 0.755 -4.628 -8.994 1.00 91.81 117 LEU A CA 1
ATOM 890 C C . LEU A 1 117 ? 2.235 -4.518 -9.364 1.00 91.81 117 LEU A C 1
ATOM 892 O O . LEU A 1 117 ? 2.546 -4.136 -10.488 1.00 91.81 117 LEU A O 1
ATOM 896 N N . TYR A 1 118 ? 3.133 -4.911 -8.464 1.00 92.38 118 TYR A N 1
ATOM 897 C CA . TYR A 1 118 ? 4.563 -4.956 -8.738 1.00 92.38 118 TYR A CA 1
ATOM 898 C C . TYR A 1 118 ? 4.902 -5.910 -9.888 1.00 92.38 118 TYR A C 1
ATOM 900 O O . TYR A 1 118 ? 5.571 -5.503 -10.834 1.00 92.38 118 TYR A O 1
ATOM 908 N N . ALA A 1 119 ? 4.374 -7.137 -9.879 1.00 91.94 119 ALA A N 1
ATOM 909 C CA . ALA A 1 119 ? 4.579 -8.087 -10.973 1.00 91.94 119 ALA A CA 1
ATOM 910 C C . ALA A 1 119 ? 4.119 -7.512 -12.326 1.00 91.94 119 ALA A C 1
ATOM 912 O O . ALA A 1 119 ? 4.783 -7.689 -13.347 1.00 91.94 119 ALA A O 1
ATOM 913 N N . ARG A 1 120 ? 3.013 -6.758 -12.335 1.00 89.38 120 ARG A N 1
ATOM 914 C CA . ARG A 1 120 ? 2.513 -6.080 -13.538 1.00 89.38 120 ARG A CA 1
ATOM 915 C C . ARG A 1 120 ? 3.410 -4.927 -13.999 1.00 89.38 120 ARG A C 1
ATOM 917 O O . ARG A 1 120 ? 3.510 -4.707 -15.204 1.00 89.38 120 ARG A O 1
ATOM 924 N N . VAL A 1 121 ? 4.043 -4.201 -13.076 1.00 88.00 121 VAL A N 1
ATOM 925 C CA . VAL A 1 121 ? 5.042 -3.166 -13.400 1.00 88.00 121 VAL A CA 1
ATOM 926 C C . VAL A 1 121 ? 6.249 -3.794 -14.080 1.00 88.00 121 VAL A C 1
ATOM 928 O O . VAL A 1 121 ? 6.605 -3.371 -15.176 1.00 88.00 121 VAL A O 1
ATOM 931 N N . VAL A 1 122 ? 6.801 -4.847 -13.478 1.00 89.31 122 VAL A N 1
ATOM 932 C CA . VAL A 1 122 ? 7.940 -5.602 -14.018 1.00 89.31 122 VAL A CA 1
ATOM 933 C C . VAL A 1 122 ? 7.620 -6.151 -15.411 1.00 89.31 122 VAL A C 1
ATOM 935 O O . VAL A 1 122 ? 8.389 -5.965 -16.348 1.00 89.31 122 VAL A O 1
ATOM 938 N N . TYR A 1 123 ? 6.436 -6.743 -15.595 1.00 89.12 123 TYR A N 1
ATOM 939 C CA . TYR A 1 123 ? 5.988 -7.208 -16.910 1.00 89.12 123 TYR A CA 1
ATOM 940 C C . TYR A 1 123 ? 5.958 -6.084 -17.959 1.00 89.12 123 TYR A C 1
ATOM 942 O O . TYR A 1 123 ? 6.403 -6.277 -19.089 1.00 89.12 123 TYR A O 1
ATOM 950 N N . LYS A 1 124 ? 5.443 -4.899 -17.605 1.00 84.88 124 LYS A N 1
ATOM 951 C CA . LYS A 1 124 ? 5.399 -3.762 -18.536 1.00 84.88 124 LYS A CA 1
ATOM 952 C C . LYS A 1 124 ? 6.780 -3.204 -18.868 1.00 84.88 124 LYS A C 1
ATOM 954 O O . LYS A 1 124 ? 6.956 -2.767 -20.002 1.00 84.88 124 LYS A O 1
ATOM 959 N N . LEU A 1 125 ? 7.707 -3.197 -17.910 1.00 84.38 125 LEU A N 1
ATOM 960 C CA . LEU A 1 125 ? 9.092 -2.780 -18.133 1.00 84.38 125 LEU A CA 1
ATOM 961 C C . LEU A 1 125 ? 9.778 -3.705 -19.148 1.00 84.38 125 LEU A C 1
ATOM 963 O O . LEU A 1 125 ? 10.313 -3.213 -20.138 1.00 84.38 125 LEU A O 1
ATOM 967 N N . TYR A 1 126 ? 9.637 -5.028 -18.997 1.00 83.81 126 TYR A N 1
ATOM 968 C CA . TYR A 1 126 ? 10.238 -5.996 -19.929 1.00 83.81 126 TYR A CA 1
ATOM 969 C C . TYR A 1 126 ? 9.645 -6.003 -21.333 1.00 83.81 126 TYR A C 1
ATOM 971 O O . TYR A 1 126 ? 10.345 -6.328 -22.285 1.00 83.81 126 TYR A O 1
ATOM 979 N N . MET A 1 127 ? 8.362 -5.673 -21.480 1.00 82.69 127 MET A N 1
ATOM 980 C CA . MET A 1 127 ? 7.732 -5.595 -22.802 1.00 82.69 127 MET A CA 1
ATOM 981 C C . MET A 1 127 ? 8.042 -4.275 -23.524 1.00 82.69 127 MET A C 1
ATOM 983 O O . MET A 1 127 ? 7.469 -4.026 -24.580 1.00 82.69 127 MET A O 1
ATOM 987 N N . GLU A 1 128 ? 8.877 -3.405 -22.941 1.00 70.69 128 GLU A N 1
ATOM 988 C CA . GLU A 1 128 ? 9.262 -2.091 -23.478 1.00 70.69 128 GLU A CA 1
ATOM 989 C C . GLU A 1 128 ? 8.070 -1.156 -23.786 1.00 70.69 128 GLU A C 1
ATOM 991 O O . GLU A 1 128 ? 8.217 -0.099 -24.387 1.00 70.69 128 GLU A O 1
ATOM 996 N N . VAL A 1 129 ? 6.868 -1.472 -23.288 1.00 74.75 129 VAL A N 1
ATOM 997 C CA . VAL A 1 129 ? 5.654 -0.631 -23.410 1.00 74.75 129 VAL A CA 1
ATOM 998 C C . VAL A 1 129 ? 5.634 0.464 -22.328 1.00 74.75 129 VAL A C 1
ATOM 1000 O O . VAL A 1 129 ? 4.621 1.123 -22.056 1.00 74.75 129 VAL A O 1
ATOM 1003 N N . PHE A 1 130 ? 6.749 0.632 -21.624 1.00 69.00 130 PHE A N 1
ATOM 1004 C CA . PHE A 1 130 ? 6.835 1.469 -20.451 1.00 69.00 130 PHE A CA 1
ATOM 1005 C C . PHE A 1 130 ? 7.185 2.912 -20.830 1.00 69.00 130 PHE A C 1
ATOM 1007 O O . PHE A 1 130 ? 8.336 3.260 -21.028 1.00 69.00 130 PHE A O 1
ATOM 1014 N N . ASN A 1 131 ? 6.171 3.780 -20.884 1.00 73.81 131 ASN A N 1
ATOM 1015 C CA . ASN A 1 131 ? 6.378 5.228 -20.994 1.00 73.81 131 ASN A CA 1
ATOM 1016 C C . ASN A 1 131 ? 6.807 5.862 -19.649 1.00 73.81 131 ASN A C 1
ATOM 1018 O O . ASN A 1 131 ? 5.982 5.870 -18.722 1.00 73.81 131 ASN A O 1
ATOM 1022 N N . PRO A 1 132 ? 8.022 6.438 -19.529 1.00 69.31 132 PRO A N 1
ATOM 1023 C CA . PRO A 1 132 ? 8.552 6.951 -18.265 1.00 69.31 132 PRO A CA 1
ATOM 1024 C C . PRO A 1 132 ? 7.680 8.036 -17.620 1.00 69.31 132 PRO A C 1
ATOM 1026 O O . PRO A 1 132 ? 7.285 7.924 -16.458 1.00 69.31 132 PRO A O 1
ATOM 1029 N N . ASP A 1 133 ? 7.282 9.042 -18.395 1.00 69.69 133 ASP A N 1
ATOM 1030 C CA . ASP A 1 133 ? 6.618 10.240 -17.863 1.00 69.69 133 ASP A CA 1
ATOM 1031 C C . ASP A 1 133 ? 5.247 9.946 -17.242 1.00 69.69 133 ASP A C 1
ATOM 1033 O O . ASP A 1 133 ? 4.830 10.569 -16.264 1.00 69.69 133 ASP A O 1
ATOM 1037 N N . ALA A 1 134 ? 4.531 8.967 -17.794 1.00 70.44 134 ALA A N 1
ATOM 1038 C CA . ALA A 1 134 ? 3.192 8.622 -17.343 1.00 70.44 134 ALA A CA 1
ATOM 1039 C C . ALA A 1 134 ? 3.194 7.482 -16.323 1.00 70.44 134 ALA A C 1
ATOM 1041 O O . ALA A 1 134 ? 2.408 7.511 -15.376 1.00 70.44 134 ALA A O 1
ATOM 1042 N N . HIS A 1 135 ? 4.017 6.450 -16.509 1.00 77.00 135 HIS A N 1
ATOM 1043 C CA . HIS A 1 135 ? 3.884 5.220 -15.734 1.00 77.00 135 HIS A CA 1
ATOM 1044 C C . HIS A 1 135 ? 4.600 5.266 -14.384 1.00 77.00 135 HIS A C 1
ATOM 1046 O O . HIS A 1 135 ? 4.013 4.776 -13.418 1.00 77.00 135 HIS A O 1
ATOM 1052 N N . TYR A 1 136 ? 5.785 5.886 -14.269 1.00 79.88 136 TYR A N 1
ATOM 1053 C CA . TYR A 1 136 ? 6.529 5.911 -12.995 1.00 79.88 136 TYR A CA 1
ATOM 1054 C C . TYR A 1 136 ? 5.665 6.444 -11.865 1.00 79.88 136 TYR A C 1
ATOM 1056 O O . TYR A 1 136 ? 5.387 5.733 -10.905 1.00 79.88 136 TYR A O 1
ATOM 1064 N N . LEU A 1 137 ? 5.173 7.675 -12.015 1.00 81.56 137 LEU A N 1
ATOM 1065 C CA . LEU A 1 137 ? 4.423 8.340 -10.960 1.00 81.56 137 LEU A CA 1
ATOM 1066 C C . LEU A 1 137 ? 3.169 7.546 -10.572 1.00 81.56 137 LEU A C 1
ATOM 1068 O O . LEU A 1 137 ? 2.880 7.387 -9.389 1.00 81.56 137 LEU A O 1
ATOM 1072 N N . ARG A 1 138 ? 2.442 7.007 -11.557 1.00 81.75 138 ARG A N 1
ATOM 1073 C CA . ARG A 1 138 ? 1.195 6.259 -11.327 1.00 81.75 138 ARG A CA 1
ATOM 1074 C C . ARG A 1 138 ? 1.445 4.996 -10.515 1.00 81.75 138 ARG A C 1
ATOM 1076 O O . ARG A 1 138 ? 0.749 4.758 -9.530 1.00 81.75 138 ARG A O 1
ATOM 1083 N N . TYR A 1 139 ? 2.438 4.207 -10.915 1.00 85.88 139 TYR A N 1
ATOM 1084 C CA . TYR A 1 139 ? 2.772 2.962 -10.236 1.00 85.88 139 TYR A CA 1
ATOM 1085 C C . TYR A 1 139 ? 3.407 3.214 -8.868 1.00 85.88 139 TYR A C 1
ATOM 1087 O O . TYR A 1 139 ? 3.026 2.554 -7.905 1.00 85.88 139 TYR A O 1
ATOM 1095 N N . SER A 1 140 ? 4.285 4.211 -8.735 1.00 88.38 140 SER A N 1
ATOM 1096 C CA . SER A 1 140 ? 4.868 4.592 -7.444 1.00 88.38 140 SER A CA 1
ATOM 1097 C C . SER A 1 140 ? 3.814 5.053 -6.448 1.00 88.38 140 SER A C 1
ATOM 1099 O O . SER A 1 140 ? 3.815 4.603 -5.305 1.00 88.38 140 SER A O 1
ATOM 1101 N N . VAL A 1 141 ? 2.882 5.913 -6.873 1.00 87.25 141 VAL A N 1
ATOM 1102 C CA . VAL A 1 141 ? 1.778 6.376 -6.020 1.00 87.25 141 VAL A CA 1
ATOM 1103 C C . VAL A 1 141 ? 0.873 5.207 -5.640 1.00 87.25 141 VAL A C 1
ATOM 1105 O O . VAL A 1 141 ? 0.497 5.084 -4.479 1.00 87.25 141 VAL A O 1
ATOM 1108 N N . ALA A 1 142 ? 0.569 4.310 -6.578 1.00 89.38 142 ALA A N 1
ATOM 1109 C CA . ALA A 1 142 ? -0.236 3.125 -6.315 1.00 89.38 142 ALA A CA 1
ATOM 1110 C C . ALA A 1 142 ? 0.411 2.177 -5.287 1.00 89.38 142 ALA A C 1
ATOM 1112 O O . ALA A 1 142 ? -0.249 1.779 -4.325 1.00 89.38 142 ALA A O 1
ATOM 1113 N N . ILE A 1 143 ? 1.703 1.858 -5.445 1.00 92.25 143 ILE A N 1
ATOM 1114 C CA . ILE A 1 143 ? 2.452 1.045 -4.473 1.00 92.25 143 ILE A CA 1
ATOM 1115 C C . ILE A 1 143 ? 2.532 1.770 -3.127 1.00 92.25 143 ILE A C 1
ATOM 1117 O O . ILE A 1 143 ? 2.274 1.162 -2.091 1.00 92.25 143 ILE A O 1
ATOM 1121 N N . GLY A 1 144 ? 2.847 3.067 -3.134 1.00 91.44 144 GLY A N 1
ATOM 1122 C CA . GLY A 1 144 ? 2.976 3.880 -1.925 1.00 91.44 144 GLY A CA 1
ATOM 1123 C C . GLY A 1 144 ? 1.678 3.959 -1.121 1.00 91.44 144 GLY A C 1
ATOM 1124 O O . GLY A 1 144 ? 1.700 3.755 0.090 1.00 91.44 144 GLY A O 1
ATOM 1125 N N . ILE A 1 145 ? 0.538 4.181 -1.782 1.00 91.38 145 ILE A N 1
ATOM 1126 C CA . ILE A 1 145 ? -0.785 4.168 -1.140 1.00 91.38 145 ILE A CA 1
ATOM 1127 C C . ILE A 1 145 ? -1.107 2.770 -0.612 1.00 91.38 145 ILE A C 1
ATOM 1129 O O . ILE A 1 145 ? -1.537 2.645 0.533 1.00 91.38 145 ILE A O 1
ATOM 1133 N N . GLY A 1 146 ? -0.871 1.719 -1.404 1.00 93.56 146 GLY A N 1
ATOM 1134 C CA . GLY A 1 146 ? -1.073 0.340 -0.957 1.00 93.56 146 GLY A CA 1
ATOM 1135 C C . GLY A 1 146 ? -0.263 0.026 0.301 1.00 93.56 146 GLY A C 1
ATOM 1136 O O . GLY A 1 146 ? -0.795 -0.520 1.266 1.00 93.56 146 GLY A O 1
ATOM 1137 N N . PHE A 1 147 ? 1.002 0.447 0.333 1.00 94.12 147 PHE A N 1
ATOM 1138 C CA . PHE A 1 147 ? 1.866 0.288 1.497 1.00 94.12 147 PHE A CA 1
ATOM 1139 C C . PHE A 1 147 ? 1.392 1.120 2.697 1.00 94.12 147 PHE A C 1
ATOM 1141 O O . PHE A 1 147 ? 1.364 0.612 3.815 1.00 94.12 147 PHE A O 1
ATOM 1148 N N . ALA A 1 148 ? 0.951 2.363 2.491 1.00 93.12 148 ALA A N 1
ATOM 1149 C CA . ALA A 1 148 ? 0.392 3.192 3.559 1.00 93.12 148 ALA A CA 1
ATOM 1150 C C . ALA A 1 148 ? -0.871 2.566 4.177 1.00 93.12 148 ALA A C 1
ATOM 1152 O O . ALA A 1 148 ? -1.015 2.549 5.400 1.00 93.12 148 ALA A O 1
ATOM 1153 N N . VAL A 1 149 ? -1.754 1.995 3.351 1.00 94.81 149 VAL A N 1
ATOM 1154 C CA . VAL A 1 149 ? -2.932 1.240 3.809 1.00 94.81 149 VAL A CA 1
ATOM 1155 C C . VAL A 1 149 ? -2.505 -0.004 4.586 1.00 94.81 149 VAL A C 1
ATOM 1157 O O . VAL A 1 149 ? -3.020 -0.234 5.678 1.00 94.81 149 VAL A O 1
ATOM 1160 N N . LEU A 1 150 ? -1.528 -0.767 4.084 1.00 94.81 150 LEU A N 1
ATOM 1161 C CA . LEU A 1 150 ? -0.984 -1.945 4.767 1.00 94.81 150 LEU A CA 1
ATOM 1162 C C . LEU A 1 150 ? -0.443 -1.592 6.162 1.00 94.81 150 LEU A C 1
ATOM 1164 O O . LEU A 1 150 ? -0.764 -2.269 7.139 1.00 94.81 150 LEU A O 1
ATOM 1168 N N . VAL A 1 151 ? 0.327 -0.506 6.268 1.00 92.19 151 VAL A N 1
ATOM 1169 C CA . VAL A 1 151 ? 0.830 0.022 7.545 1.00 92.19 151 VAL A CA 1
ATOM 1170 C C . VAL A 1 151 ? -0.327 0.448 8.447 1.00 92.19 151 VAL A C 1
ATOM 1172 O O . VAL A 1 151 ? -0.356 0.076 9.619 1.00 92.19 151 VAL A O 1
ATOM 1175 N N . GLY A 1 152 ? -1.310 1.178 7.915 1.00 92.38 152 GLY A N 1
ATOM 1176 C CA . GLY A 1 152 ? -2.496 1.594 8.664 1.00 92.38 152 GLY A CA 1
ATOM 1177 C C . GLY A 1 152 ? -3.254 0.405 9.257 1.00 92.38 152 GLY A C 1
ATOM 1178 O O . GLY A 1 152 ? -3.572 0.410 10.447 1.00 92.38 152 GLY A O 1
ATOM 1179 N N . LEU A 1 153 ? -3.484 -0.643 8.465 1.00 93.81 153 LEU A N 1
ATOM 1180 C CA . LEU A 1 153 ? -4.129 -1.875 8.924 1.00 93.81 153 LEU A CA 1
ATOM 1181 C C . LEU A 1 153 ? -3.280 -2.612 9.969 1.00 93.81 153 LEU A C 1
ATOM 1183 O O . LEU A 1 153 ? -3.812 -3.074 10.975 1.00 93.81 153 LEU A O 1
ATOM 1187 N N . HIS A 1 154 ? -1.959 -2.669 9.790 1.00 91.19 154 HIS A N 1
ATOM 1188 C CA . HIS A 1 154 ? -1.050 -3.263 10.773 1.00 91.19 154 HIS A CA 1
ATOM 1189 C C . HIS A 1 154 ? -1.076 -2.539 12.130 1.00 91.19 154 HIS A C 1
ATOM 1191 O O . HIS A 1 154 ? -0.931 -3.183 13.167 1.00 91.19 154 HIS A O 1
ATOM 1197 N N . LEU A 1 155 ? -1.299 -1.221 12.154 1.00 90.88 155 LEU A N 1
ATOM 1198 C CA . LEU A 1 155 ? -1.418 -0.459 13.403 1.00 90.88 155 LEU A CA 1
ATOM 1199 C C . LEU A 1 155 ? -2.706 -0.766 14.188 1.00 90.88 155 LEU A C 1
ATOM 1201 O O . LEU A 1 155 ? -2.743 -0.503 15.392 1.00 90.88 155 LEU A O 1
ATOM 1205 N N . LEU A 1 156 ? -3.743 -1.316 13.542 1.00 90.38 156 LEU A N 1
ATOM 1206 C CA . LEU A 1 156 ? -5.001 -1.675 14.207 1.00 90.38 156 LEU A CA 1
ATOM 1207 C C . LEU A 1 156 ? -4.868 -2.916 15.093 1.00 90.38 156 LEU A C 1
ATOM 1209 O O . LEU A 1 156 ? -5.498 -2.980 16.148 1.00 90.38 156 LEU A O 1
ATOM 1213 N N . ILE A 1 157 ? -4.074 -3.897 14.661 1.00 88.00 157 ILE A N 1
ATOM 1214 C CA . ILE A 1 157 ? -3.933 -5.183 15.346 1.00 88.00 157 ILE A CA 1
ATOM 1215 C C . ILE A 1 157 ? -2.758 -5.108 16.328 1.00 88.00 157 ILE A C 1
ATOM 1217 O O . ILE A 1 157 ? -1.642 -4.718 15.972 1.00 88.00 157 ILE A O 1
ATOM 1221 N N . GLU A 1 158 ? -3.004 -5.489 17.580 1.00 80.94 158 GLU A N 1
ATOM 1222 C CA . GLU A 1 158 ? -1.945 -5.636 18.580 1.00 80.94 158 GLU A CA 1
ATOM 1223 C C . GLU A 1 158 ? -1.032 -6.811 18.223 1.00 80.94 158 GLU A C 1
ATOM 1225 O O . GLU A 1 158 ? -1.502 -7.862 17.801 1.00 80.94 158 GLU A O 1
ATOM 1230 N N . ASP A 1 159 ? 0.281 -6.596 18.335 1.00 80.75 159 ASP A N 1
ATOM 1231 C CA . ASP A 1 159 ? 1.321 -7.616 18.121 1.00 80.75 159 ASP A CA 1
ATOM 1232 C C . ASP A 1 159 ? 1.279 -8.351 16.775 1.00 80.75 159 ASP A C 1
ATOM 1234 O O . ASP A 1 159 ? 1.896 -9.397 16.593 1.00 80.75 159 ASP A O 1
ATOM 1238 N N . HIS A 1 160 ? 0.611 -7.755 15.788 1.00 86.00 160 HIS A N 1
ATOM 1239 C CA . HIS A 1 160 ? 0.654 -8.237 14.421 1.00 86.00 160 HIS A CA 1
ATOM 1240 C C . HIS A 1 160 ? 2.072 -8.121 13.854 1.00 86.00 160 HIS A C 1
ATOM 1242 O O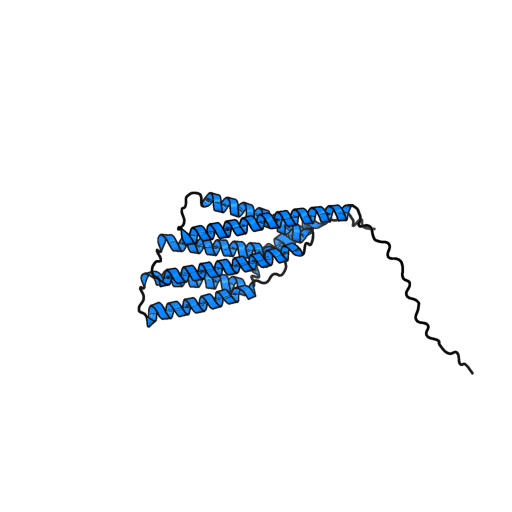 . HIS A 1 160 ? 2.752 -7.118 14.079 1.00 86.00 160 HIS A O 1
ATOM 1248 N N . ASP A 1 161 ? 2.502 -9.127 13.095 1.00 87.56 161 ASP A N 1
ATOM 1249 C CA . ASP A 1 161 ? 3.847 -9.225 12.536 1.00 87.56 161 ASP A CA 1
ATOM 1250 C C . ASP A 1 161 ? 3.792 -9.179 11.003 1.00 87.56 161 ASP A C 1
ATOM 1252 O O . ASP A 1 161 ? 3.127 -9.994 10.366 1.00 87.56 161 ASP A O 1
ATOM 1256 N N . LEU A 1 162 ? 4.498 -8.217 10.401 1.00 88.12 162 LEU A N 1
ATOM 1257 C CA . LEU A 1 162 ? 4.578 -8.079 8.942 1.00 88.12 162 LEU A CA 1
ATOM 1258 C C . LEU A 1 162 ? 5.715 -8.894 8.316 1.00 88.12 162 LEU A C 1
ATOM 1260 O O . LEU A 1 162 ? 5.745 -9.028 7.092 1.00 88.12 162 LEU A O 1
ATOM 1264 N N . ARG A 1 163 ? 6.634 -9.456 9.111 1.00 91.62 163 ARG A N 1
ATOM 1265 C CA . ARG A 1 163 ? 7.798 -10.205 8.606 1.00 91.62 163 ARG A CA 1
ATOM 1266 C C . ARG A 1 163 ? 7.431 -11.364 7.675 1.00 91.62 163 ARG A C 1
ATOM 1268 O O . ARG A 1 163 ? 8.085 -11.503 6.646 1.00 91.62 163 ARG A O 1
ATOM 1275 N N . PRO A 1 164 ? 6.385 -12.172 7.930 1.00 91.25 164 PRO A N 1
ATOM 1276 C CA . PRO A 1 164 ? 6.021 -13.239 6.997 1.00 91.25 164 PRO A CA 1
ATOM 1277 C C . PRO A 1 164 ? 5.658 -12.701 5.607 1.00 91.25 164 PRO A C 1
ATOM 1279 O O . PRO A 1 164 ? 5.965 -13.322 4.591 1.00 91.25 164 PRO A O 1
ATOM 1282 N N . PHE A 1 165 ? 5.067 -11.505 5.555 1.00 91.69 165 PHE A N 1
ATOM 1283 C CA . PHE A 1 165 ? 4.688 -10.852 4.310 1.00 91.69 165 PHE A CA 1
ATOM 1284 C C . PHE A 1 165 ? 5.872 -10.237 3.562 1.00 91.69 165 PHE A C 1
ATOM 1286 O O . PHE A 1 165 ? 5.712 -9.945 2.385 1.00 91.69 165 PHE A O 1
ATOM 1293 N N . SER A 1 166 ? 7.053 -10.053 4.169 1.00 93.25 166 SER A N 1
ATOM 1294 C CA . SER A 1 166 ? 8.229 -9.570 3.427 1.00 93.25 166 SER A CA 1
ATOM 1295 C C . SER A 1 166 ? 8.842 -10.659 2.547 1.00 93.25 166 SER A C 1
ATOM 1297 O O . SER A 1 166 ? 9.465 -10.354 1.537 1.00 93.25 166 SER A O 1
ATOM 1299 N N . ILE A 1 167 ? 8.662 -11.939 2.891 1.00 93.94 167 ILE A N 1
ATOM 1300 C CA . ILE A 1 167 ? 9.280 -13.058 2.162 1.00 93.94 167 ILE A CA 1
ATOM 1301 C C . ILE A 1 167 ? 8.850 -13.082 0.681 1.00 93.94 167 ILE A C 1
ATOM 1303 O O . ILE A 1 167 ? 9.737 -13.094 -0.176 1.00 93.94 167 ILE A O 1
ATOM 1307 N N . PRO A 1 168 ? 7.547 -13.007 0.326 1.00 94.81 168 PRO A N 1
ATOM 1308 C CA . PRO A 1 168 ? 7.133 -12.933 -1.077 1.00 94.81 168 PRO A CA 1
ATOM 1309 C C . PRO A 1 168 ? 7.705 -11.723 -1.828 1.00 94.81 168 PRO A C 1
ATOM 1311 O O . PRO A 1 168 ? 8.032 -11.833 -3.008 1.00 94.81 168 PRO A O 1
ATOM 1314 N N . PHE A 1 169 ? 7.865 -10.581 -1.153 1.00 95.50 169 PHE A N 1
ATOM 1315 C CA . PHE A 1 169 ? 8.426 -9.371 -1.756 1.00 95.50 169 PHE A CA 1
ATOM 1316 C C . PHE A 1 169 ? 9.926 -9.523 -2.023 1.00 95.50 169 PHE A C 1
ATOM 1318 O O . PHE A 1 169 ? 10.383 -9.151 -3.101 1.00 95.50 169 PHE A O 1
ATOM 1325 N N . LEU A 1 170 ? 10.682 -10.134 -1.100 1.00 95.88 170 LEU A N 1
ATOM 1326 C CA . LEU A 1 170 ? 12.094 -10.473 -1.318 1.00 95.88 170 LEU A CA 1
ATOM 1327 C C . LEU A 1 170 ? 12.263 -11.435 -2.494 1.00 95.88 170 LEU A C 1
ATOM 1329 O O . LEU A 1 170 ? 13.116 -11.204 -3.347 1.00 95.88 170 LEU A O 1
ATOM 1333 N N . ILE A 1 171 ? 11.437 -12.483 -2.566 1.00 95.50 171 ILE A N 1
ATOM 1334 C CA . ILE A 1 171 ? 11.456 -13.434 -3.686 1.00 95.50 171 ILE A CA 1
ATOM 1335 C C . ILE A 1 171 ? 11.182 -12.698 -5.002 1.00 95.50 171 ILE A C 1
ATOM 1337 O O . ILE A 1 171 ? 11.932 -12.863 -5.963 1.00 95.50 171 ILE A O 1
ATOM 1341 N N . GLY A 1 172 ? 10.166 -11.830 -5.033 1.00 93.81 172 GLY A N 1
ATOM 1342 C CA . GLY A 1 172 ? 9.871 -10.987 -6.192 1.00 93.81 172 GLY A CA 1
ATOM 1343 C C . GLY A 1 172 ? 11.023 -10.044 -6.562 1.00 93.81 172 GLY A C 1
ATOM 1344 O O . GLY A 1 172 ? 11.288 -9.834 -7.743 1.00 93.81 172 GLY A O 1
ATOM 1345 N N . GLY A 1 173 ? 11.743 -9.509 -5.574 1.00 94.50 173 GLY A N 1
ATOM 1346 C CA . GLY A 1 173 ? 12.955 -8.714 -5.779 1.00 94.50 173 GLY A CA 1
ATOM 1347 C C . GLY A 1 173 ? 14.076 -9.519 -6.438 1.00 94.50 173 GLY A C 1
ATOM 1348 O O . GLY A 1 173 ? 14.626 -9.086 -7.447 1.00 94.50 173 GLY A O 1
ATOM 1349 N N . VAL A 1 174 ? 14.372 -10.719 -5.929 1.00 96.25 174 VAL A N 1
ATOM 1350 C CA . VAL A 1 174 ? 15.388 -11.620 -6.509 1.00 96.25 174 VAL A CA 1
ATOM 1351 C C . VAL A 1 174 ? 15.018 -12.028 -7.935 1.00 96.25 174 VAL A C 1
ATOM 1353 O O . VAL A 1 174 ? 15.883 -12.043 -8.812 1.00 96.25 174 VAL A O 1
ATOM 1356 N N . MET A 1 175 ? 13.741 -12.325 -8.190 1.00 95.19 175 MET A N 1
ATOM 1357 C CA . MET A 1 175 ? 13.249 -12.636 -9.534 1.00 95.19 175 MET A CA 1
ATOM 1358 C C . MET A 1 175 ? 13.407 -11.452 -10.491 1.00 95.19 175 MET A C 1
ATOM 1360 O O . MET A 1 175 ? 13.909 -11.640 -11.595 1.00 95.19 175 MET A O 1
ATOM 1364 N N . HIS A 1 176 ? 13.039 -10.239 -10.067 1.00 95.25 176 HIS A N 1
ATOM 1365 C CA . HIS A 1 176 ? 13.201 -9.028 -10.875 1.00 95.25 176 HIS A CA 1
ATOM 1366 C C . HIS A 1 176 ? 14.680 -8.753 -11.179 1.00 95.25 176 HIS A C 1
ATOM 1368 O O . HIS A 1 176 ? 15.041 -8.578 -12.337 1.00 95.25 176 HIS A O 1
ATOM 1374 N N . LEU A 1 177 ? 15.560 -8.830 -10.177 1.00 95.44 177 LEU A N 1
ATOM 1375 C CA . LEU A 1 177 ? 17.000 -8.655 -10.377 1.00 95.44 177 LEU A CA 1
ATOM 1376 C C . LEU A 1 177 ? 17.571 -9.690 -11.360 1.00 95.44 177 LEU A C 1
ATOM 1378 O O . LEU A 1 177 ? 18.347 -9.349 -12.249 1.00 95.44 177 LEU A O 1
ATOM 1382 N N . SER A 1 178 ? 17.158 -10.952 -11.226 1.00 93.94 178 SER A N 1
ATOM 1383 C CA . SER A 1 178 ? 17.570 -12.027 -12.136 1.00 93.94 178 SER A CA 1
ATOM 1384 C C . SER A 1 178 ? 17.080 -11.767 -13.565 1.00 93.94 178 SER A C 1
ATOM 1386 O O . SER A 1 178 ? 17.835 -11.940 -14.521 1.00 93.94 178 SER A O 1
ATOM 1388 N N . GLY A 1 179 ? 15.841 -11.293 -13.717 1.00 92.50 179 GLY A N 1
ATOM 1389 C CA . GLY A 1 179 ? 15.286 -10.889 -15.005 1.00 92.50 179 GLY A CA 1
ATOM 1390 C C . GLY A 1 179 ? 16.037 -9.711 -15.631 1.00 92.50 179 GLY A C 1
ATOM 1391 O O . GLY A 1 179 ? 16.287 -9.732 -16.831 1.00 92.50 179 GLY A O 1
ATOM 1392 N N . MET A 1 180 ? 16.461 -8.719 -14.837 1.00 92.88 180 MET A N 1
ATOM 1393 C CA . MET A 1 180 ? 17.257 -7.585 -15.326 1.00 92.88 180 MET A CA 1
ATOM 1394 C C . MET A 1 180 ? 18.588 -8.070 -15.900 1.00 92.88 180 MET A C 1
ATOM 1396 O O . MET A 1 180 ? 18.967 -7.674 -16.999 1.00 92.88 180 MET A O 1
ATOM 1400 N N . VAL A 1 181 ? 19.283 -8.962 -15.184 1.00 94.06 181 VAL A N 1
ATOM 1401 C CA . VAL A 1 181 ? 20.541 -9.552 -15.663 1.00 94.06 181 VAL A CA 1
ATOM 1402 C C . VAL A 1 181 ? 20.313 -10.302 -16.978 1.00 94.06 181 VAL A C 1
ATOM 1404 O O . VAL A 1 181 ? 21.057 -10.090 -17.931 1.00 94.06 181 VAL A O 1
ATOM 1407 N N . MET A 1 182 ? 19.262 -11.122 -17.073 1.00 92.81 182 MET A N 1
ATOM 1408 C CA . MET A 1 182 ? 18.918 -11.820 -18.318 1.00 92.81 182 MET A CA 1
ATOM 1409 C C . MET A 1 182 ? 18.641 -10.855 -19.473 1.00 92.81 182 MET A C 1
ATOM 1411 O O . MET A 1 182 ? 19.224 -10.997 -20.547 1.00 92.81 182 MET A O 1
ATOM 1415 N N . HIS A 1 183 ? 17.798 -9.853 -19.248 1.00 89.88 183 HIS A N 1
ATOM 1416 C CA . HIS A 1 183 ? 17.374 -8.916 -20.279 1.00 89.88 183 HIS A CA 1
ATOM 1417 C C . HIS A 1 183 ? 18.534 -8.044 -20.789 1.00 89.88 183 HIS A C 1
ATOM 1419 O O . HIS A 1 183 ? 18.746 -7.946 -21.998 1.00 89.88 183 HIS A O 1
ATOM 1425 N N . TYR A 1 184 ? 19.338 -7.471 -19.889 1.00 90.75 184 TYR A N 1
ATOM 1426 C CA . TYR A 1 184 ? 20.392 -6.524 -20.265 1.00 90.75 184 TYR A 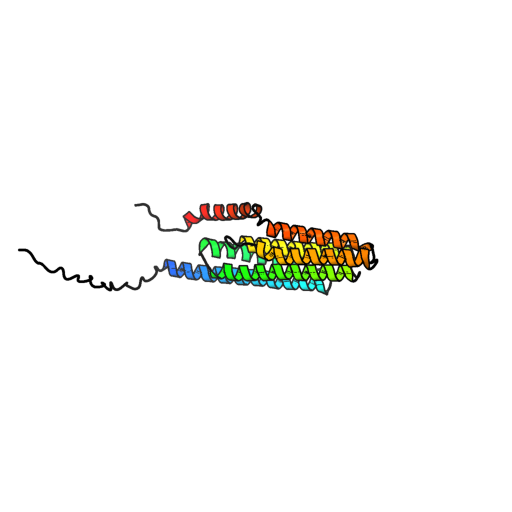CA 1
ATOM 1427 C C . TYR A 1 184 ? 21.728 -7.171 -20.623 1.00 90.75 184 TYR A C 1
ATOM 1429 O O . TYR A 1 184 ? 22.396 -6.699 -21.538 1.00 90.75 184 TYR A O 1
ATOM 1437 N N . VAL A 1 185 ? 22.138 -8.231 -19.919 1.00 92.31 185 VAL A N 1
ATOM 1438 C CA . VAL A 1 185 ? 23.465 -8.843 -20.119 1.00 92.31 185 VAL A CA 1
ATOM 1439 C C . VAL A 1 185 ? 23.422 -9.919 -21.195 1.00 92.31 185 VAL A C 1
ATOM 1441 O O . VAL A 1 185 ? 24.330 -10.004 -22.016 1.00 92.31 185 VAL A O 1
ATOM 1444 N N . PHE A 1 186 ? 22.381 -10.753 -21.193 1.00 93.81 186 PHE A N 1
ATOM 1445 C CA . PHE A 1 186 ? 22.323 -11.923 -22.071 1.00 93.81 186 PHE A CA 1
ATOM 1446 C C . PHE A 1 186 ? 21.510 -11.686 -23.347 1.00 93.81 186 PHE A C 1
ATOM 1448 O O . PHE A 1 186 ? 21.817 -12.289 -24.372 1.00 93.81 186 PHE A O 1
ATOM 1455 N N . MET A 1 187 ? 20.489 -10.825 -23.304 1.00 89.31 187 MET A N 1
ATOM 1456 C CA . MET A 1 187 ? 19.579 -10.594 -24.437 1.00 89.31 187 MET A CA 1
ATOM 1457 C C . MET A 1 187 ? 19.814 -9.264 -25.167 1.00 89.31 187 MET A C 1
ATOM 1459 O O . MET A 1 187 ? 19.155 -9.023 -26.174 1.00 89.31 187 MET A O 1
ATOM 1463 N N . ASN A 1 188 ? 20.757 -8.429 -24.708 1.00 85.12 188 ASN A N 1
ATOM 1464 C CA . ASN A 1 188 ? 21.028 -7.091 -25.257 1.00 85.12 188 ASN A CA 1
ATOM 1465 C C . ASN A 1 188 ? 19.758 -6.218 -25.389 1.00 85.12 188 ASN A C 1
ATOM 1467 O O . ASN A 1 188 ? 19.582 -5.532 -26.396 1.00 85.12 188 ASN A O 1
ATOM 1471 N N . GLY A 1 189 ? 18.864 -6.270 -24.393 1.00 78.62 189 GLY A N 1
ATOM 1472 C CA . GLY A 1 189 ? 17.638 -5.465 -24.350 1.00 78.62 189 GLY A CA 1
ATOM 1473 C C . GLY A 1 189 ? 17.898 -3.952 -24.322 1.00 78.62 189 GLY A C 1
ATOM 1474 O O . GLY A 1 189 ? 19.004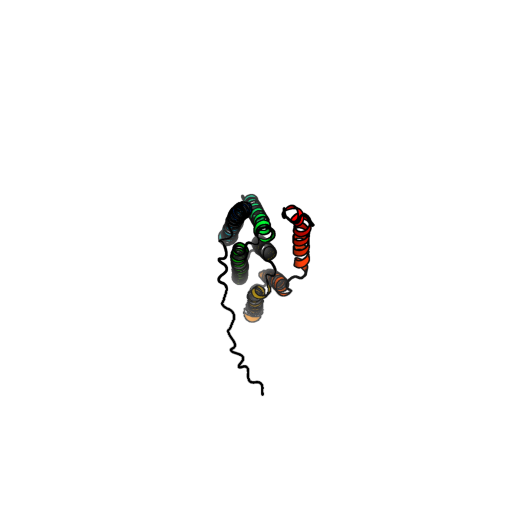 -3.503 -23.999 1.00 78.62 189 GLY A O 1
ATOM 1475 N N . SER A 1 190 ? 16.881 -3.153 -24.662 1.00 80.19 190 SER A N 1
ATOM 1476 C CA . SER A 1 190 ? 17.013 -1.695 -24.769 1.00 80.19 190 SER A CA 1
ATOM 1477 C C . SER A 1 190 ? 17.353 -1.039 -23.429 1.00 80.19 190 SER A C 1
ATOM 1479 O O . SER A 1 190 ? 16.611 -1.156 -22.455 1.00 80.19 190 SER A O 1
ATOM 1481 N N . GLN A 1 191 ? 18.442 -0.264 -23.383 1.00 80.00 191 GLN A N 1
ATOM 1482 C CA . GLN A 1 191 ? 18.899 0.411 -22.159 1.00 80.00 191 GLN A CA 1
ATOM 1483 C C . GLN A 1 191 ? 17.982 1.550 -21.685 1.00 80.00 191 GLN A C 1
ATOM 1485 O O . GLN A 1 191 ? 18.170 2.055 -20.579 1.00 80.00 191 GLN A O 1
ATOM 1490 N N . GLU A 1 192 ? 16.979 1.947 -22.472 1.00 78.62 192 GLU A N 1
ATOM 1491 C CA . GLU A 1 192 ? 16.091 3.073 -22.149 1.00 78.62 192 GLU A CA 1
ATOM 1492 C C . GLU A 1 192 ? 15.302 2.864 -20.843 1.00 78.62 192 GLU A C 1
ATOM 1494 O O . GLU A 1 192 ? 14.997 3.830 -20.142 1.00 78.62 192 GLU A O 1
ATOM 1499 N N . ASN A 1 193 ? 15.040 1.609 -20.460 1.00 80.44 193 ASN A N 1
ATOM 1500 C CA . ASN A 1 193 ? 14.215 1.273 -19.294 1.00 80.44 193 ASN A CA 1
ATOM 1501 C C . ASN A 1 193 ? 14.997 0.891 -18.026 1.00 80.44 193 ASN A C 1
ATOM 1503 O O . ASN A 1 193 ? 14.378 0.682 -16.980 1.00 80.44 193 ASN A O 1
ATOM 1507 N N . ILE A 1 194 ? 16.338 0.877 -18.057 1.00 87.56 194 ILE A N 1
ATOM 1508 C CA . ILE A 1 194 ? 17.149 0.380 -16.926 1.00 87.56 194 ILE A CA 1
ATOM 1509 C C . ILE A 1 194 ? 16.924 1.184 -15.641 1.00 87.56 194 ILE A C 1
ATOM 1511 O O . ILE A 1 194 ? 16.898 0.631 -14.542 1.00 87.56 194 ILE A O 1
ATOM 1515 N N . GLY A 1 195 ? 16.705 2.496 -15.771 1.00 87.44 195 GLY A N 1
ATOM 1516 C CA . GLY A 1 195 ? 16.384 3.356 -14.634 1.00 87.44 195 GLY A CA 1
ATOM 1517 C C . GLY A 1 195 ? 15.085 2.943 -13.937 1.00 87.44 195 GLY A C 1
ATOM 1518 O O . GLY A 1 195 ? 14.975 3.082 -12.719 1.00 87.44 195 GLY A O 1
ATOM 1519 N N . GLY A 1 196 ? 14.132 2.386 -14.688 1.00 87.56 196 GLY A N 1
ATOM 1520 C CA . GLY A 1 196 ? 12.819 1.983 -14.184 1.00 87.56 196 GLY A CA 1
ATOM 1521 C C . GLY A 1 196 ? 12.910 0.706 -13.399 1.00 87.56 196 GLY A C 1
ATOM 1522 O O . GLY A 1 196 ? 12.430 0.648 -12.267 1.00 87.56 196 GLY A O 1
ATOM 1523 N N . ASP A 1 197 ? 13.620 -0.263 -13.958 1.00 90.31 197 ASP A N 1
ATOM 1524 C CA . ASP A 1 197 ? 13.916 -1.514 -13.280 1.00 90.31 197 ASP A CA 1
ATOM 1525 C C . ASP A 1 197 ? 14.656 -1.262 -11.962 1.00 90.31 197 ASP A C 1
ATOM 1527 O O . ASP A 1 197 ? 14.195 -1.703 -10.909 1.00 90.31 197 ASP A O 1
ATOM 1531 N N . VAL A 1 198 ? 15.730 -0.458 -11.978 1.00 93.38 198 VAL A N 1
ATOM 1532 C CA . VAL A 1 198 ? 16.494 -0.106 -10.765 1.00 93.38 198 VAL A CA 1
ATOM 1533 C C . VAL A 1 198 ? 15.619 0.613 -9.737 1.00 93.38 198 VAL A C 1
ATOM 1535 O O . VAL A 1 198 ? 15.667 0.286 -8.549 1.00 93.38 198 VAL A O 1
ATOM 1538 N N . TYR A 1 199 ? 14.802 1.574 -10.171 1.00 92.81 199 TYR A N 1
ATOM 1539 C CA . TYR A 1 199 ? 13.924 2.331 -9.282 1.00 92.81 199 TYR A CA 1
ATOM 1540 C C . TYR A 1 199 ? 12.858 1.443 -8.627 1.00 92.81 199 TYR A C 1
ATOM 1542 O O . TYR A 1 199 ? 12.715 1.461 -7.402 1.00 92.81 199 TYR A O 1
ATOM 1550 N N . PHE A 1 200 ? 12.117 0.648 -9.407 1.00 92.88 200 PHE A N 1
ATOM 1551 C CA . PHE A 1 200 ? 11.050 -0.203 -8.871 1.00 92.88 200 PHE A CA 1
ATOM 1552 C C . PHE A 1 200 ? 11.599 -1.372 -8.058 1.00 92.88 200 PHE A C 1
ATOM 1554 O O . PHE A 1 200 ? 11.008 -1.720 -7.033 1.00 92.88 200 PHE A O 1
ATOM 1561 N N . PHE A 1 201 ? 12.745 -1.932 -8.454 1.00 95.31 201 PHE A N 1
ATOM 1562 C CA . PHE A 1 201 ? 13.488 -2.880 -7.630 1.00 95.31 201 PHE A CA 1
ATOM 1563 C C . PHE A 1 201 ? 13.851 -2.249 -6.283 1.00 95.31 201 PHE A C 1
ATOM 1565 O O . PHE A 1 201 ? 13.491 -2.787 -5.238 1.00 95.31 201 PHE A O 1
ATOM 1572 N N . GLY A 1 202 ? 14.489 -1.075 -6.288 1.00 95.31 202 GLY A N 1
ATOM 1573 C CA . GLY A 1 202 ? 14.870 -0.362 -5.068 1.00 95.31 202 GLY A CA 1
ATOM 1574 C C . GLY A 1 202 ? 13.674 -0.037 -4.170 1.00 95.31 202 GLY A C 1
ATOM 1575 O O . GLY A 1 202 ? 13.740 -0.237 -2.958 1.00 95.31 202 GLY A O 1
ATOM 1576 N N . LEU A 1 203 ? 12.556 0.395 -4.756 1.00 94.06 203 LEU A N 1
ATOM 1577 C CA . LEU A 1 203 ? 11.321 0.709 -4.038 1.00 94.06 203 LEU A CA 1
ATOM 1578 C C . LEU A 1 203 ? 10.722 -0.525 -3.347 1.00 94.06 203 LEU A C 1
ATOM 1580 O O . LEU A 1 203 ? 10.345 -0.452 -2.176 1.00 94.06 203 LEU A O 1
ATOM 1584 N N . VAL A 1 204 ? 10.660 -1.668 -4.033 1.00 94.19 204 VAL A N 1
ATOM 1585 C CA . VAL A 1 204 ? 10.154 -2.915 -3.438 1.00 94.19 204 VAL A CA 1
ATOM 1586 C C . VAL A 1 204 ? 11.124 -3.491 -2.417 1.00 94.19 204 VAL A C 1
ATOM 1588 O O . VAL A 1 204 ? 10.684 -3.952 -1.364 1.00 94.19 204 VAL A O 1
ATOM 1591 N N . MET A 1 205 ? 12.430 -3.410 -2.667 1.00 95.50 205 MET A N 1
ATOM 1592 C CA . MET A 1 205 ? 13.441 -3.811 -1.691 1.00 95.50 205 MET A CA 1
ATOM 1593 C C . MET A 1 205 ? 13.359 -2.965 -0.427 1.00 95.50 205 MET A C 1
ATOM 1595 O O . MET A 1 205 ? 13.403 -3.525 0.667 1.00 95.50 205 MET A O 1
ATOM 1599 N N . LEU A 1 206 ? 13.163 -1.649 -0.558 1.00 94.25 206 LEU A N 1
ATOM 1600 C CA . LEU A 1 206 ? 12.905 -0.770 0.575 1.00 94.25 206 LEU A CA 1
ATOM 1601 C C . LEU A 1 206 ? 11.687 -1.275 1.347 1.00 94.25 206 LEU A C 1
ATOM 1603 O O . LEU A 1 206 ? 11.847 -1.661 2.496 1.00 94.25 206 LEU A O 1
ATOM 1607 N N . ILE A 1 207 ? 10.510 -1.369 0.720 1.00 93.06 207 ILE A N 1
ATOM 1608 C CA . ILE A 1 207 ? 9.274 -1.857 1.365 1.00 93.06 207 ILE A CA 1
ATOM 1609 C C . ILE A 1 207 ? 9.487 -3.198 2.071 1.00 93.06 207 ILE A C 1
ATOM 1611 O O . ILE A 1 207 ? 9.089 -3.367 3.223 1.00 93.06 207 ILE A O 1
ATOM 1615 N N . SER A 1 208 ? 10.155 -4.136 1.410 1.00 93.56 208 SER A N 1
ATOM 1616 C CA . SER A 1 208 ? 10.408 -5.466 1.946 1.00 93.56 208 SER A CA 1
ATOM 1617 C C . SER A 1 208 ? 11.329 -5.440 3.165 1.00 93.56 208 SER A C 1
ATOM 1619 O O . SER A 1 208 ? 11.047 -6.094 4.168 1.00 93.56 208 SER A O 1
ATOM 1621 N N . LEU A 1 209 ? 12.404 -4.649 3.122 1.00 92.12 209 LEU A N 1
ATOM 1622 C CA . LEU A 1 209 ? 13.280 -4.425 4.271 1.00 92.12 209 LEU A CA 1
ATOM 1623 C C . LEU A 1 209 ? 12.547 -3.687 5.394 1.00 92.12 209 LEU A C 1
ATOM 1625 O O . LEU A 1 209 ? 12.756 -4.019 6.560 1.00 92.12 209 LEU A O 1
ATOM 1629 N N . LEU A 1 210 ? 11.651 -2.746 5.064 1.00 90.62 210 LEU A N 1
ATOM 1630 C CA . LEU A 1 210 ? 10.806 -2.086 6.057 1.00 90.62 210 LEU A CA 1
ATOM 1631 C C . LEU A 1 210 ? 9.905 -3.113 6.767 1.00 90.62 210 LEU A C 1
ATOM 1633 O O . LEU A 1 210 ? 9.771 -3.122 7.986 1.00 90.62 210 LEU A O 1
ATOM 1637 N N . MET A 1 211 ? 9.309 -4.039 6.026 1.00 91.06 211 MET A N 1
ATOM 1638 C CA . MET A 1 211 ? 8.482 -5.097 6.614 1.00 91.06 211 MET A CA 1
ATOM 1639 C C . MET A 1 211 ? 9.318 -6.093 7.435 1.00 91.06 211 MET A C 1
ATOM 1641 O O . MET A 1 211 ? 8.909 -6.479 8.532 1.00 91.06 211 MET A O 1
ATOM 1645 N N . LEU A 1 212 ? 10.507 -6.466 6.946 1.00 89.62 212 LEU A N 1
ATOM 1646 C CA . LEU A 1 212 ? 11.401 -7.432 7.592 1.00 89.62 212 LEU A CA 1
ATOM 1647 C C . LEU A 1 212 ? 12.021 -6.900 8.885 1.00 89.62 212 LEU A C 1
ATOM 1649 O O . LEU A 1 212 ? 12.119 -7.629 9.871 1.00 89.62 212 LEU A O 1
ATOM 1653 N N . ALA A 1 213 ? 12.404 -5.623 8.910 1.00 84.50 213 ALA A N 1
ATOM 1654 C CA . ALA A 1 213 ? 12.967 -4.978 10.093 1.00 84.50 213 ALA A CA 1
ATOM 1655 C C . ALA A 1 213 ? 11.947 -4.825 11.237 1.00 84.50 213 ALA A C 1
ATOM 1657 O O . ALA A 1 213 ? 12.262 -4.185 12.239 1.00 84.50 213 ALA A O 1
ATOM 1658 N N . HIS A 1 214 ? 10.737 -5.391 11.079 1.00 72.06 214 HIS A N 1
ATOM 1659 C CA . HIS A 1 214 ? 9.634 -5.403 12.034 1.00 72.06 214 HIS A CA 1
ATOM 1660 C C . HIS A 1 214 ? 9.542 -4.069 12.764 1.00 72.06 214 HIS A C 1
ATOM 1662 O O . HIS A 1 214 ? 9.763 -3.974 13.968 1.00 72.06 214 HIS A O 1
ATOM 1668 N N . PHE A 1 215 ? 9.320 -3.028 11.966 1.00 59.22 215 PHE A N 1
ATOM 1669 C CA . PHE A 1 215 ? 9.599 -1.636 12.285 1.00 59.22 215 PHE A CA 1
ATOM 1670 C C . PHE A 1 215 ? 9.381 -1.263 13.754 1.00 59.22 215 PHE A C 1
ATOM 1672 O O . PHE A 1 215 ? 8.289 -0.868 14.161 1.00 59.22 215 PHE A O 1
ATOM 1679 N N . GLY A 1 216 ? 10.475 -1.259 14.528 1.00 57.22 216 GLY A N 1
ATOM 1680 C CA . GLY A 1 216 ? 10.526 -0.637 15.854 1.00 57.22 216 GLY A CA 1
ATOM 1681 C C . GLY A 1 216 ? 10.106 0.841 15.829 1.00 57.22 216 GLY A C 1
ATOM 1682 O O . GLY A 1 216 ? 9.719 1.392 16.854 1.00 57.22 216 GLY A O 1
ATOM 1683 N N . ILE A 1 217 ? 10.090 1.462 14.645 1.00 61.16 217 ILE A N 1
ATOM 1684 C CA . ILE A 1 217 ? 9.533 2.791 14.362 1.00 61.16 217 ILE A CA 1
ATOM 1685 C C . ILE A 1 217 ? 8.007 2.844 14.561 1.00 61.16 217 ILE A C 1
ATOM 1687 O O . ILE A 1 217 ? 7.501 3.845 15.067 1.00 61.16 217 ILE A O 1
ATOM 1691 N N . PHE A 1 218 ? 7.256 1.778 14.255 1.00 64.81 218 PHE A N 1
ATOM 1692 C CA . PHE A 1 218 ? 5.800 1.742 14.465 1.00 64.81 218 PHE A CA 1
ATOM 1693 C C . PHE A 1 218 ? 5.400 1.536 15.930 1.00 64.81 218 PHE A C 1
ATOM 1695 O O . PHE A 1 218 ? 4.251 1.802 16.297 1.00 64.81 218 PHE A O 1
ATOM 1702 N N . ASN A 1 219 ? 6.354 1.185 16.800 1.00 69.56 219 ASN A N 1
ATOM 1703 C CA . ASN A 1 219 ? 6.126 1.224 18.242 1.00 69.56 219 ASN A CA 1
ATOM 1704 C C . ASN A 1 219 ? 5.815 2.642 18.723 1.00 69.56 219 ASN A C 1
ATOM 1706 O O . ASN A 1 219 ? 5.097 2.788 19.705 1.00 69.56 219 ASN A O 1
ATOM 1710 N N . LEU A 1 220 ? 6.318 3.688 18.057 1.00 76.44 220 LEU A N 1
ATOM 1711 C CA . LEU A 1 220 ? 6.047 5.069 18.453 1.00 76.44 220 LEU A CA 1
ATOM 1712 C C . LEU A 1 220 ? 4.564 5.447 18.234 1.00 76.44 220 LEU A C 1
ATOM 1714 O O . LEU A 1 220 ? 3.909 5.775 19.225 1.00 76.44 220 LEU A O 1
ATOM 1718 N N . PRO A 1 221 ? 3.977 5.320 17.022 1.00 78.81 221 PRO A N 1
ATOM 1719 C CA . PRO A 1 221 ? 2.533 5.453 16.824 1.00 78.81 221 PRO A CA 1
ATOM 1720 C C . PRO A 1 221 ? 1.713 4.570 17.767 1.00 78.81 221 PRO A C 1
ATOM 1722 O O . PRO A 1 221 ? 0.754 5.043 18.373 1.00 78.81 221 PRO A O 1
ATOM 1725 N N . ARG A 1 222 ? 2.116 3.305 17.956 1.00 77.50 222 ARG A N 1
ATOM 1726 C CA . ARG A 1 222 ? 1.408 2.373 18.844 1.00 77.50 222 ARG A CA 1
ATOM 1727 C C . ARG A 1 222 ? 1.427 2.845 20.302 1.00 77.50 222 ARG A C 1
ATOM 1729 O O . ARG A 1 222 ? 0.392 2.797 20.958 1.00 77.50 222 ARG A O 1
ATOM 1736 N N . LYS A 1 223 ? 2.558 3.364 20.793 1.00 81.62 223 LYS A N 1
ATOM 1737 C CA . LYS A 1 223 ? 2.684 3.963 22.134 1.00 81.62 223 LYS A CA 1
ATOM 1738 C C . LYS A 1 223 ? 1.835 5.221 22.283 1.00 81.62 223 LYS A C 1
ATOM 1740 O O . LYS A 1 223 ? 1.214 5.388 23.325 1.00 81.62 223 LYS A O 1
ATOM 1745 N N . ILE A 1 224 ? 1.771 6.078 21.263 1.00 84.00 224 ILE A N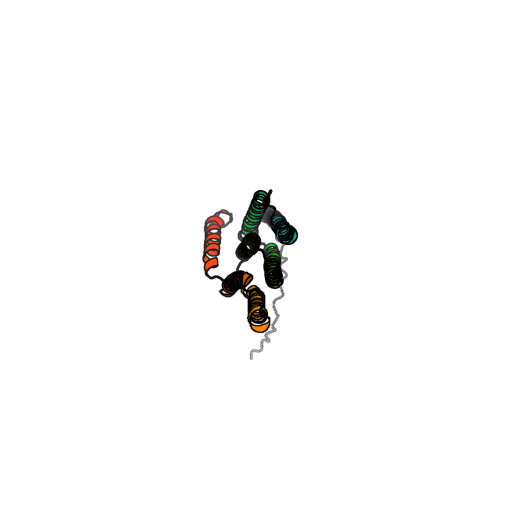 1
ATOM 1746 C CA . ILE A 1 224 ? 0.927 7.285 21.281 1.00 84.00 224 ILE A CA 1
ATOM 1747 C C . ILE A 1 224 ? -0.550 6.895 21.391 1.00 84.00 224 ILE A C 1
ATOM 1749 O O . ILE A 1 224 ? -1.263 7.428 22.242 1.00 84.00 224 ILE A O 1
ATOM 1753 N N . ILE A 1 225 ? -0.991 5.927 20.581 1.00 80.38 225 ILE A N 1
ATOM 1754 C CA . ILE A 1 225 ? -2.359 5.397 20.632 1.00 80.38 225 ILE A CA 1
ATOM 1755 C C . ILE A 1 225 ? -2.623 4.788 22.014 1.00 80.38 225 ILE A C 1
ATOM 1757 O O . ILE A 1 225 ? -3.585 5.169 22.677 1.00 80.38 225 ILE A O 1
ATOM 1761 N N . ALA A 1 226 ? -1.746 3.905 22.498 1.00 80.31 226 ALA A N 1
ATOM 1762 C CA . ALA A 1 226 ? -1.891 3.274 23.808 1.00 80.31 226 ALA A CA 1
ATOM 1763 C C . ALA A 1 226 ? -1.955 4.303 24.948 1.00 80.31 226 ALA A C 1
ATOM 1765 O O . ALA A 1 226 ? -2.812 4.193 25.818 1.00 80.31 226 ALA A O 1
ATOM 1766 N N . HIS A 1 227 ? -1.114 5.338 24.919 1.00 82.44 227 HIS A N 1
ATOM 1767 C CA . HIS A 1 227 ? -1.118 6.411 25.911 1.00 82.44 227 HIS A CA 1
ATOM 1768 C C . HIS A 1 227 ? -2.412 7.236 25.869 1.00 82.44 227 HIS A C 1
ATOM 1770 O O . HIS A 1 227 ? -2.967 7.556 26.919 1.00 82.44 227 HIS A O 1
ATOM 1776 N N . PHE A 1 228 ? -2.931 7.554 24.677 1.00 82.88 228 PHE A N 1
ATOM 1777 C CA . PHE A 1 228 ? -4.214 8.247 24.532 1.00 82.88 228 PHE A CA 1
ATOM 1778 C C . PHE A 1 228 ? -5.360 7.451 25.170 1.00 82.88 228 PHE A C 1
ATOM 1780 O O . PHE A 1 228 ? -6.156 8.008 25.927 1.00 82.88 228 PHE A O 1
ATOM 1787 N N . PHE A 1 229 ? -5.415 6.140 24.922 1.00 79.12 229 PHE A N 1
ATOM 1788 C CA . PHE A 1 229 ? -6.434 5.274 25.518 1.00 79.12 229 PHE A CA 1
ATOM 1789 C C . PHE A 1 229 ? -6.201 5.010 27.008 1.00 79.12 229 PHE A C 1
ATOM 1791 O O . PHE A 1 229 ? -7.173 4.970 27.751 1.00 79.12 229 PHE A O 1
ATOM 1798 N N . ALA A 1 230 ? -4.959 4.899 27.483 1.00 76.25 230 ALA A N 1
ATOM 1799 C CA . ALA A 1 230 ? -4.665 4.750 28.910 1.00 76.25 230 ALA A CA 1
ATOM 1800 C C . ALA A 1 230 ? -5.068 6.002 29.708 1.00 76.25 230 ALA A C 1
ATOM 1802 O O . ALA A 1 230 ? -5.709 5.895 30.751 1.00 76.25 230 ALA A O 1
ATOM 1803 N N . LYS A 1 231 ? -4.771 7.197 29.177 1.00 76.50 231 LYS A N 1
ATOM 1804 C CA . LYS A 1 231 ? -5.151 8.480 29.787 1.00 76.50 231 LYS A CA 1
ATOM 1805 C C . LYS A 1 231 ? -6.670 8.664 29.861 1.00 76.50 231 LYS A C 1
ATOM 1807 O O . LYS A 1 231 ? -7.174 9.176 30.854 1.00 76.50 231 LYS A O 1
ATOM 1812 N N . ASN A 1 232 ? -7.394 8.241 28.825 1.00 71.94 232 ASN A N 1
ATOM 1813 C CA . ASN A 1 232 ? -8.841 8.453 28.718 1.00 71.94 232 ASN A CA 1
ATOM 1814 C C . ASN A 1 232 ? -9.678 7.243 29.186 1.00 71.94 232 ASN A C 1
ATOM 1816 O O . ASN A 1 232 ? -10.886 7.364 29.372 1.00 71.94 232 ASN A O 1
ATOM 1820 N N . GLY A 1 233 ? -9.058 6.079 29.400 1.00 54.53 233 GLY A N 1
ATOM 1821 C CA . GLY A 1 233 ? -9.723 4.824 29.766 1.00 54.53 233 GLY A CA 1
ATOM 1822 C C . GLY A 1 233 ? -10.259 4.794 31.198 1.00 54.53 233 GLY A C 1
ATOM 1823 O O . GLY A 1 233 ? -11.266 4.135 31.454 1.00 54.53 233 GLY A O 1
ATOM 1824 N N . HIS A 1 234 ? -9.672 5.575 32.114 1.00 49.28 234 HIS A N 1
ATOM 1825 C CA . HIS A 1 234 ? -10.201 5.746 33.474 1.00 49.28 234 HIS A CA 1
ATOM 1826 C C . HIS A 1 234 ? -11.589 6.409 33.503 1.00 49.28 234 HIS A C 1
ATOM 1828 O O . HIS A 1 234 ? -12.354 6.168 34.431 1.00 49.28 234 HIS A O 1
ATOM 1834 N N . ALA A 1 235 ? -11.963 7.175 32.473 1.00 48.16 235 ALA A N 1
ATOM 1835 C CA . ALA A 1 235 ? -13.280 7.810 32.388 1.00 48.16 235 ALA A CA 1
ATOM 1836 C C . ALA A 1 235 ? -14.414 6.840 31.983 1.00 48.16 235 ALA A C 1
ATOM 1838 O O . ALA A 1 235 ? -15.582 7.219 32.017 1.00 48.16 235 ALA A O 1
ATOM 1839 N N . LEU A 1 236 ? -14.098 5.594 31.597 1.00 47.06 236 LEU A N 1
ATOM 1840 C CA . LEU A 1 236 ? -15.066 4.614 31.074 1.00 47.06 236 LEU A CA 1
ATOM 1841 C C . LEU A 1 236 ? -15.253 3.372 31.969 1.00 47.06 236 LEU A C 1
ATOM 1843 O O . LEU A 1 236 ? -16.019 2.470 31.609 1.00 47.06 236 LEU A O 1
ATOM 1847 N N . GLN A 1 237 ? -14.617 3.325 33.145 1.00 41.12 237 GLN A N 1
ATOM 1848 C CA . GLN A 1 237 ? -14.933 2.371 34.216 1.00 41.12 237 GLN A CA 1
ATOM 1849 C C . GLN A 1 237 ? -15.738 3.065 35.331 1.00 41.12 237 GLN A C 1
ATOM 1851 O O . GLN A 1 237 ? -15.151 3.523 36.311 1.00 41.12 237 GLN A O 1
ATOM 1856 N N . PRO A 1 238 ? -17.079 3.144 35.244 1.00 42.06 238 PRO A N 1
ATOM 1857 C CA . PRO A 1 238 ? -17.883 3.439 36.420 1.00 42.06 238 PRO A CA 1
ATOM 1858 C C . PRO A 1 238 ? -17.894 2.173 37.285 1.00 42.06 238 PRO A C 1
ATOM 1860 O O . PRO A 1 238 ? -18.606 1.223 36.972 1.00 42.06 238 PRO A O 1
ATOM 1863 N N . GLY A 1 239 ? -17.054 2.109 38.322 1.00 45.31 239 GLY A N 1
ATOM 1864 C CA . GLY A 1 239 ? -17.102 0.964 39.240 1.00 45.31 239 GLY A CA 1
ATOM 1865 C C . GLY A 1 239 ? -15.869 0.626 40.071 1.00 45.31 239 GLY A C 1
ATOM 1866 O O . GLY A 1 239 ? -15.871 -0.424 40.700 1.00 45.31 239 GLY A O 1
ATOM 1867 N N . LYS A 1 240 ? -14.833 1.467 40.130 1.00 41.28 240 LYS A N 1
ATOM 1868 C CA . LYS A 1 240 ? -13.893 1.428 41.261 1.00 41.28 240 LYS A CA 1
ATOM 1869 C C . LYS A 1 240 ? -14.129 2.653 42.135 1.00 41.28 240 LYS A C 1
ATOM 1871 O O . LYS A 1 240 ? -13.420 3.645 42.040 1.00 41.28 240 LYS A O 1
ATOM 1876 N N . GLN A 1 241 ? -15.188 2.586 42.941 1.00 39.84 241 GLN A N 1
ATOM 1877 C CA . GLN A 1 241 ? -15.183 3.305 44.208 1.00 39.84 241 GLN A CA 1
ATOM 1878 C C . GLN A 1 241 ? -14.216 2.547 45.114 1.00 39.84 241 GLN A C 1
ATOM 1880 O O . GLN A 1 241 ? -14.418 1.366 45.392 1.00 39.84 241 GLN A O 1
ATOM 1885 N N . GLU A 1 242 ? -13.118 3.210 45.455 1.00 39.69 242 GLU A N 1
ATOM 1886 C CA . GLU A 1 242 ? -12.185 2.771 46.483 1.00 39.69 242 GLU A CA 1
ATOM 1887 C C . GLU A 1 242 ? -12.948 2.621 47.806 1.00 39.69 242 GLU A C 1
ATOM 1889 O O . GLU A 1 242 ? -13.669 3.532 48.220 1.00 39.69 242 GLU A O 1
ATOM 1894 N N . SER A 1 243 ? -12.825 1.442 48.417 1.00 37.53 243 SER A N 1
ATOM 1895 C CA . SER A 1 243 ? -13.113 1.192 49.831 1.00 37.53 243 SER A CA 1
ATOM 1896 C C . SER A 1 243 ? -11.819 1.265 50.621 1.00 37.53 243 SER A C 1
ATOM 1898 O O . SER A 1 243 ? -10.858 0.617 50.136 1.00 37.53 243 SER A O 1
#

Radius of gyration: 27.12 Å; chains: 1; bounding box: 52×65×97 Å